Protein AF-A0A3R7Z2G8-F1 (afdb_monomer_lite)

pLDDT: mean 81.0, std 23.72, range [28.97, 98.5]

Radius of gyration: 27.27 Å; chains: 1; bounding box: 78×61×66 Å

InterPro domains:
  IPR054463 RxLR effector PexRD54, WY domain [PF22748] (135-175)

Foldseek 3Di:
DVLLVVLVVVVVVDQQLVLLVVLLVLCVPVVRNVSSVSNLVVVLVVCLVVVPDLVRLVVSNVLVPDDDDSCPDSSVVSSLVSLCVNPVVDPLVSLVSVLVVQCVVDDDLSNLLSLLVLCVPPSRNVVSLVVLLVCLVVCLVVLPQLLVLCVSNVLLPDDPASLPDSSSVSSLVSL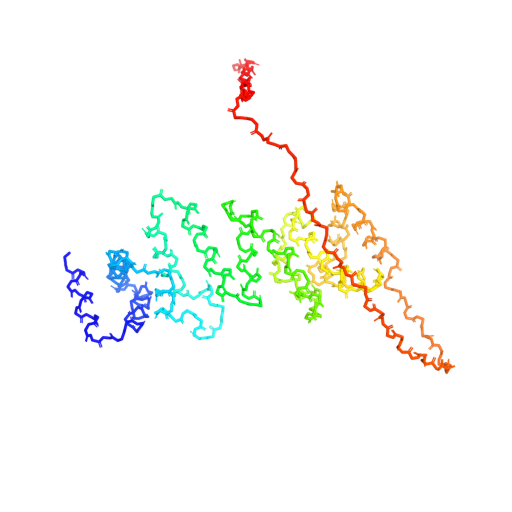VSNDPDVVNSLVSVLVNVCVSVVDPVSLLVNLVVLCVPPVRNVVSVSNNVDVVVPDPPPPVPDDDDDDDDDDDDDDDDDDDDDDDDDDDDDDPPDDDDDDDDDDDDDDDDD

Sequence (286 aa):
MYEYEMLSFLAGQYKPVDLIRALVAGTKVPKEAQLATRVLKCQVREWVRNESSEKEVFELLQIHQGEGDPFQRPLFFVWVNFVKLKYEKSLEEAEMKMFIFLEDYCKGDDLAKVLVAATKIDSTKLLAEQRLNSQIDVWVEERRDAASVFKLLELHQKSDNLFASPLFFTWVTFVRSRFSDDLEATKAMISTLRGVYEGEGDLVRVLAEGAKIERMKAVAETLQKALNEGSPKVLKRHDNDASEPPLQKRQKIDMELPTLKRQHSFDLNDPLPETESNLDLPPREN

Structure (mmCIF, N/CA/C/O backbone):
data_AF-A0A3R7Z2G8-F1
#
_entry.id   AF-A0A3R7Z2G8-F1
#
loop_
_atom_site.group_PDB
_atom_site.id
_atom_site.type_symbol
_atom_site.label_atom_id
_atom_site.label_alt_id
_atom_site.label_comp_id
_atom_site.label_asym_id
_atom_site.label_entity_id
_atom_site.label_seq_id
_atom_site.pdbx_PDB_ins_code
_atom_site.Cartn_x
_atom_site.Cartn_y
_atom_site.Cartn_z
_atom_site.occupancy
_atom_site.B_iso_or_equiv
_atom_site.auth_seq_id
_atom_site.auth_comp_id
_atom_site.auth_asym_id
_atom_site.auth_atom_id
_atom_site.pdbx_PDB_model_num
ATOM 1 N N . MET A 1 1 ? -26.984 0.059 26.095 1.00 62.28 1 MET A N 1
ATOM 2 C CA . MET A 1 1 ? -26.718 -0.350 27.497 1.00 62.28 1 MET A CA 1
ATOM 3 C C . MET A 1 1 ? -26.479 -1.854 27.524 1.00 62.28 1 MET A C 1
ATOM 5 O O . MET A 1 1 ? -25.374 -2.261 27.842 1.00 62.28 1 MET A O 1
ATOM 9 N N . TYR A 1 2 ? -27.424 -2.645 27.006 1.00 84.50 2 TYR A N 1
ATOM 10 C CA . TYR A 1 2 ? -27.308 -4.101 26.845 1.00 84.50 2 TYR A CA 1
ATOM 11 C C . TYR A 1 2 ? -26.034 -4.590 26.119 1.00 84.50 2 TYR A C 1
ATOM 13 O O . TYR A 1 2 ? -25.419 -5.570 26.524 1.00 84.50 2 TYR A O 1
ATOM 21 N N . GLU A 1 3 ? -25.578 -3.901 25.071 1.00 84.62 3 GLU A N 1
ATOM 22 C CA . GLU A 1 3 ? -24.394 -4.334 24.314 1.00 84.62 3 GLU A CA 1
ATOM 23 C C . GLU A 1 3 ? -23.076 -4.110 25.058 1.00 84.62 3 GLU A C 1
ATOM 25 O O . GLU A 1 3 ? -22.111 -4.821 24.800 1.00 84.62 3 GLU A O 1
ATOM 30 N N . TYR A 1 4 ? -23.024 -3.128 25.964 1.00 86.50 4 TYR A N 1
ATOM 31 C CA . TYR A 1 4 ? -21.848 -2.868 26.798 1.00 86.50 4 TYR A CA 1
ATOM 32 C C . TYR A 1 4 ? -21.719 -3.909 27.908 1.00 86.50 4 TYR A C 1
ATOM 34 O O . TYR A 1 4 ? -20.624 -4.398 28.165 1.00 86.50 4 TYR A O 1
ATOM 42 N N . GLU A 1 5 ? -22.838 -4.290 28.522 1.00 89.44 5 GLU A N 1
ATOM 43 C CA . GLU A 1 5 ? -22.884 -5.379 29.502 1.00 89.44 5 GLU A CA 1
ATOM 44 C C . GLU A 1 5 ? -22.514 -6.713 28.853 1.00 89.44 5 GLU A C 1
ATOM 46 O O . GLU A 1 5 ? -21.684 -7.446 29.386 1.00 89.44 5 GLU A O 1
ATOM 51 N N . MET A 1 6 ? -23.054 -6.990 27.661 1.00 90.75 6 MET A N 1
ATOM 52 C CA . MET A 1 6 ? -22.687 -8.171 26.882 1.00 90.75 6 MET A CA 1
ATOM 53 C C . MET A 1 6 ? -21.199 -8.174 26.524 1.00 90.75 6 MET A C 1
ATOM 55 O O . MET A 1 6 ? -20.539 -9.197 26.689 1.00 90.75 6 MET A O 1
ATOM 59 N N . LEU A 1 7 ? -20.660 -7.042 26.062 1.00 92.31 7 LEU A N 1
ATOM 60 C CA . LEU A 1 7 ? -19.238 -6.927 25.752 1.00 92.31 7 LEU A CA 1
ATOM 61 C C . LEU A 1 7 ? -18.375 -7.190 26.991 1.00 92.31 7 LEU A C 1
ATOM 63 O O . LEU A 1 7 ? -17.440 -7.976 26.913 1.00 92.31 7 LEU A O 1
ATOM 67 N N . SER A 1 8 ? -18.715 -6.570 28.123 1.00 91.19 8 SER A N 1
ATOM 68 C CA . SER A 1 8 ? -18.011 -6.746 29.398 1.00 91.19 8 SER A CA 1
ATOM 69 C C . SER A 1 8 ? -18.042 -8.203 29.867 1.00 91.19 8 SER A C 1
ATOM 71 O O . SER A 1 8 ? -17.003 -8.775 30.199 1.00 91.19 8 SER A O 1
ATOM 73 N N . PHE A 1 9 ? -19.215 -8.844 29.806 1.00 92.56 9 PHE A N 1
ATOM 74 C CA . PHE A 1 9 ? -19.367 -10.257 30.142 1.00 92.56 9 PHE A CA 1
ATOM 75 C C . PHE A 1 9 ? -18.485 -11.144 29.256 1.00 92.56 9 PHE A C 1
ATOM 77 O O . PHE A 1 9 ? -17.721 -11.956 29.772 1.00 92.56 9 PHE A O 1
ATOM 84 N N . LEU A 1 10 ? -18.545 -10.964 27.931 1.00 91.81 10 LEU A N 1
ATOM 85 C CA . LEU A 1 10 ? -17.748 -11.747 26.985 1.00 91.81 10 LEU A CA 1
ATOM 86 C C . LEU A 1 10 ? -16.242 -11.483 27.140 1.00 91.81 10 LEU A C 1
ATOM 88 O O . LEU A 1 10 ? -15.452 -12.423 27.090 1.00 91.81 10 LEU A O 1
ATOM 92 N N . ALA A 1 11 ? -15.830 -10.240 27.389 1.00 90.50 11 ALA A N 1
ATOM 93 C CA . ALA A 1 11 ? -14.431 -9.889 27.633 1.00 90.50 11 ALA A CA 1
ATOM 94 C C . ALA A 1 11 ? -13.855 -10.582 28.882 1.00 90.50 11 ALA A C 1
ATOM 96 O O . ALA A 1 11 ? -12.655 -10.833 28.937 1.00 90.50 11 ALA A O 1
ATOM 97 N N . GLY A 1 12 ? -14.699 -10.949 29.854 1.00 92.31 12 GLY A N 1
ATOM 98 C CA . GLY A 1 12 ? -14.301 -11.766 31.004 1.00 92.31 12 GLY A CA 1
ATOM 99 C C . GLY A 1 12 ? -14.131 -13.263 30.704 1.00 92.31 12 GLY A C 1
ATOM 100 O O . GLY A 1 12 ? -13.535 -13.971 31.511 1.00 92.31 12 GLY A O 1
ATOM 101 N N . GLN A 1 13 ? -14.647 -13.757 29.573 1.00 92.69 13 GLN A N 1
ATOM 102 C CA . GLN A 1 13 ? -14.634 -15.186 29.212 1.00 92.69 13 GLN A CA 1
ATOM 103 C C . GLN A 1 13 ? -13.609 -15.532 28.126 1.00 92.69 13 GLN A C 1
ATOM 105 O O . GLN A 1 13 ? -13.160 -16.673 28.032 1.00 92.69 13 GLN A O 1
ATOM 110 N N . TYR A 1 14 ? -13.250 -14.562 27.288 1.00 91.38 14 TYR A N 1
ATOM 111 C CA . TYR A 1 14 ? -12.402 -14.771 26.120 1.00 91.38 14 TYR A CA 1
ATOM 112 C C . TYR A 1 14 ? -11.131 -13.933 26.212 1.00 91.38 14 TYR A C 1
ATOM 114 O O . TYR A 1 14 ? -11.142 -12.804 26.699 1.00 91.38 14 TYR A O 1
ATOM 122 N N . LYS A 1 15 ? -10.028 -14.448 25.657 1.00 92.69 15 LYS A N 1
ATOM 123 C CA . LYS A 1 15 ? -8.870 -13.592 25.372 1.00 92.69 15 LYS A CA 1
ATOM 124 C C . LYS A 1 15 ? -9.303 -12.477 24.407 1.00 92.69 15 LYS A C 1
ATOM 126 O O . LYS A 1 15 ? -10.113 -12.756 23.517 1.00 92.69 15 LYS A O 1
ATOM 131 N N . PRO A 1 16 ? -8.732 -11.260 24.501 1.00 91.38 16 PRO A N 1
ATOM 132 C CA . PRO A 1 16 ? -9.188 -10.119 23.708 1.00 91.38 16 PRO A CA 1
ATOM 133 C C . PRO A 1 16 ? -9.276 -10.412 22.207 1.00 91.38 16 PRO A C 1
ATOM 135 O O . PRO A 1 16 ? -10.326 -10.222 21.605 1.00 91.38 16 PRO A O 1
ATOM 138 N N . VAL A 1 17 ? -8.213 -10.961 21.611 1.00 93.38 17 VAL A N 1
ATOM 139 C CA . VAL A 1 17 ? -8.184 -11.268 20.172 1.00 93.38 17 VAL A CA 1
ATOM 140 C C . VAL A 1 17 ? -9.196 -12.350 19.767 1.00 93.38 17 VAL A C 1
ATOM 142 O O . VAL A 1 17 ? -9.798 -12.265 18.697 1.00 93.38 17 VAL A O 1
ATOM 145 N N . ASP A 1 18 ? -9.438 -13.341 20.629 1.00 94.56 18 ASP A N 1
ATOM 146 C CA . ASP A 1 18 ? -10.359 -14.446 20.347 1.00 94.56 18 ASP A CA 1
ATOM 147 C C . ASP A 1 18 ? -11.816 -13.976 20.389 1.00 94.56 18 ASP A C 1
ATOM 149 O O . ASP A 1 18 ? -12.618 -14.390 19.549 1.00 94.56 18 ASP A O 1
ATOM 153 N N . LEU A 1 19 ? -12.136 -13.032 21.283 1.00 95.31 19 LEU A N 1
ATOM 154 C CA . LEU A 1 19 ? -13.425 -12.344 21.276 1.00 95.31 19 LEU A CA 1
ATOM 155 C C . LEU A 1 19 ? -13.655 -11.616 19.948 1.00 95.31 19 LEU A C 1
ATOM 157 O O . LEU A 1 19 ? -14.708 -11.782 19.334 1.00 95.31 19 LEU A O 1
ATOM 161 N N . ILE A 1 20 ? -12.671 -10.847 19.462 1.00 96.38 20 ILE A N 1
ATOM 162 C CA . ILE A 1 20 ? -12.830 -10.117 18.194 1.00 96.38 20 ILE A CA 1
ATOM 163 C C . ILE A 1 20 ? -13.021 -11.087 17.030 1.00 96.38 20 ILE A C 1
ATOM 165 O O . ILE A 1 20 ? -13.907 -10.879 16.202 1.00 96.38 20 ILE A O 1
ATOM 169 N N . ARG A 1 21 ? -12.239 -12.171 16.977 1.00 95.25 21 ARG A N 1
ATOM 170 C CA . ARG A 1 21 ? -12.389 -13.215 15.952 1.00 95.25 21 ARG A CA 1
ATOM 171 C C . ARG A 1 21 ? -13.788 -13.827 15.974 1.00 95.25 21 ARG A C 1
ATOM 173 O O . ARG A 1 21 ? -14.396 -13.956 14.913 1.00 95.25 21 ARG A O 1
ATOM 180 N N . ALA A 1 22 ? -14.311 -14.149 17.157 1.00 95.38 22 ALA A N 1
ATOM 181 C CA . ALA A 1 22 ? -15.657 -14.692 17.313 1.00 95.38 22 ALA A CA 1
ATOM 182 C C . ALA A 1 22 ? -16.733 -13.699 16.845 1.00 95.38 22 ALA A C 1
ATOM 184 O O . ALA A 1 22 ? -17.630 -14.078 16.094 1.00 95.38 22 ALA A O 1
ATOM 185 N N . LEU A 1 23 ? -16.613 -12.418 17.210 1.00 96.19 23 LEU A N 1
ATOM 186 C CA . LEU A 1 23 ? -17.538 -11.372 16.763 1.00 96.19 23 LEU A CA 1
ATOM 187 C C . LEU A 1 23 ? -17.490 -11.191 15.244 1.00 96.19 23 LEU A C 1
ATOM 189 O O . LEU A 1 23 ? -18.529 -11.162 14.590 1.00 96.19 23 LEU A O 1
ATOM 193 N N . VAL A 1 24 ? -16.295 -11.133 14.660 1.00 95.75 24 VAL A N 1
ATOM 194 C CA . VAL A 1 24 ? -16.109 -11.029 13.210 1.00 95.75 24 VAL A CA 1
ATOM 195 C C . VAL A 1 24 ? -16.687 -12.244 12.484 1.00 95.75 24 VAL A C 1
ATOM 197 O O . VAL A 1 24 ? -17.376 -12.073 11.479 1.00 95.75 24 VAL A O 1
ATOM 200 N N . ALA A 1 25 ? -16.479 -13.460 12.991 1.00 95.38 25 ALA A N 1
ATOM 201 C CA . ALA A 1 25 ? 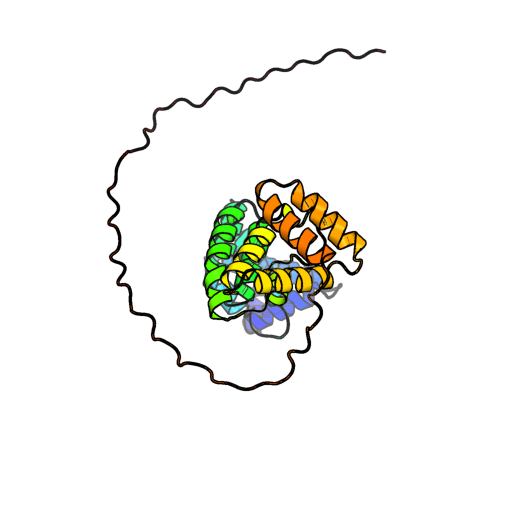-17.117 -14.655 12.443 1.00 95.38 25 ALA A CA 1
ATOM 202 C C . ALA A 1 25 ? -18.649 -14.574 12.555 1.00 95.38 25 ALA A C 1
ATOM 204 O O . ALA A 1 25 ? -19.345 -14.827 11.574 1.00 95.38 25 ALA A O 1
ATOM 205 N N . GLY A 1 26 ? -19.165 -14.123 13.702 1.00 95.69 26 GLY A N 1
ATOM 206 C CA . GLY A 1 26 ? -20.591 -13.905 13.942 1.00 95.69 26 GLY A CA 1
ATOM 207 C C . GLY A 1 26 ? -21.231 -12.921 12.962 1.00 95.69 26 GLY A C 1
ATOM 208 O O . GLY A 1 26 ? -22.373 -13.127 12.566 1.00 95.69 26 GLY A O 1
ATOM 209 N N . THR A 1 27 ? -20.493 -11.911 12.474 1.00 95.38 27 THR A N 1
ATOM 210 C CA . THR A 1 27 ? -21.008 -10.991 11.436 1.00 95.38 27 THR A CA 1
ATOM 211 C C . THR A 1 27 ? -21.354 -11.682 10.114 1.00 95.38 27 THR A C 1
ATOM 213 O O . THR A 1 27 ? -22.143 -11.150 9.337 1.00 95.38 27 THR A O 1
ATOM 216 N N . LYS A 1 28 ? -20.792 -12.870 9.861 1.00 94.88 28 LYS A N 1
ATOM 217 C CA . LYS A 1 28 ? -21.049 -13.668 8.655 1.00 94.88 28 LYS A CA 1
ATOM 218 C C . LYS A 1 28 ? -22.196 -14.661 8.830 1.00 94.88 28 LYS A C 1
ATOM 220 O O . LYS A 1 28 ? -22.623 -15.255 7.842 1.00 94.88 28 LYS A O 1
ATOM 225 N N . VAL A 1 29 ? -22.687 -14.866 10.053 1.00 96.56 29 VAL A N 1
ATOM 226 C CA . VAL A 1 29 ? -23.781 -15.801 10.319 1.00 96.56 29 VAL A CA 1
ATOM 227 C C . VAL A 1 29 ? -25.099 -15.020 10.335 1.00 96.56 29 VAL A C 1
ATOM 229 O O . VAL A 1 29 ? -25.255 -14.129 11.167 1.00 96.56 29 VAL A O 1
ATOM 232 N N . PRO A 1 30 ? -26.060 -15.296 9.429 1.00 95.75 30 PRO A N 1
ATOM 233 C CA . PRO A 1 30 ? -27.217 -14.418 9.230 1.00 95.75 30 PRO A CA 1
ATOM 234 C C . PRO A 1 30 ? -28.049 -14.123 10.485 1.00 95.75 30 PRO A C 1
ATOM 236 O O . PRO A 1 30 ? -28.574 -13.019 10.617 1.00 95.75 30 PRO A O 1
ATOM 239 N N . LYS A 1 31 ? -28.175 -15.087 11.407 1.00 95.56 31 LYS A N 1
ATOM 240 C CA . LYS A 1 31 ? -28.983 -14.933 12.628 1.00 95.56 31 LYS A CA 1
ATOM 241 C C . LYS A 1 31 ? -28.276 -14.091 13.697 1.00 95.56 31 LYS A C 1
ATOM 243 O O . LYS A 1 31 ? -28.936 -13.388 14.455 1.00 95.56 31 LYS A O 1
ATOM 248 N N . GLU A 1 32 ? -26.950 -14.127 13.734 1.00 93.38 32 GLU A N 1
ATOM 249 C CA . GLU A 1 32 ? -26.107 -13.469 14.733 1.00 93.38 32 GLU A CA 1
ATOM 250 C C . GLU A 1 32 ? -25.521 -12.147 14.219 1.00 93.38 32 GLU A C 1
ATOM 252 O O . GLU A 1 32 ? -25.064 -11.330 15.021 1.00 93.38 32 GLU A O 1
ATOM 257 N N . ALA A 1 33 ? -25.567 -11.907 12.904 1.00 94.62 33 ALA A N 1
ATOM 258 C CA . ALA A 1 33 ? -24.852 -10.824 12.242 1.00 94.62 33 ALA A CA 1
ATOM 259 C C . ALA A 1 33 ? -25.122 -9.454 12.868 1.00 94.62 33 ALA A C 1
ATOM 261 O O . ALA A 1 33 ? -24.188 -8.732 13.212 1.00 94.62 33 ALA A O 1
ATOM 262 N N . GLN A 1 34 ? -26.396 -9.113 13.088 1.00 94.69 34 GLN A N 1
ATOM 263 C CA . GLN A 1 34 ? -26.767 -7.820 13.665 1.00 94.69 34 GLN A CA 1
ATOM 264 C C . GLN A 1 34 ? -26.211 -7.631 15.081 1.00 94.69 34 GLN A C 1
ATOM 266 O O . GLN A 1 34 ? -25.684 -6.562 15.401 1.00 94.69 34 GLN A O 1
ATOM 271 N N . LEU A 1 35 ? -26.320 -8.655 15.931 1.00 94.31 35 LEU A N 1
ATOM 272 C CA . LEU A 1 35 ? -25.834 -8.591 17.306 1.00 94.31 35 LEU A CA 1
ATOM 273 C C . LEU A 1 35 ? -24.305 -8.521 17.332 1.00 94.31 35 LEU A C 1
ATOM 275 O O . LEU A 1 35 ? -23.746 -7.629 17.969 1.00 94.31 35 LEU A O 1
ATOM 279 N N . ALA A 1 36 ? -23.638 -9.393 16.577 1.00 95.06 36 ALA A N 1
ATOM 280 C CA . ALA A 1 36 ? -22.186 -9.427 16.468 1.00 95.06 36 ALA A CA 1
ATOM 281 C C . ALA A 1 36 ? -21.622 -8.088 15.966 1.00 95.06 36 ALA A C 1
ATOM 283 O O . ALA A 1 36 ? -20.681 -7.554 16.553 1.00 95.06 36 ALA A O 1
ATOM 284 N N . THR A 1 37 ? -22.246 -7.479 14.950 1.00 95.25 37 THR A N 1
ATOM 285 C CA . THR A 1 37 ? -21.874 -6.142 14.467 1.00 95.25 37 THR A CA 1
ATOM 286 C C . THR A 1 37 ? -22.065 -5.068 15.539 1.00 95.25 37 THR A C 1
ATOM 288 O O . THR A 1 37 ? -21.200 -4.204 15.686 1.00 95.25 37 THR A O 1
ATOM 291 N N . ARG A 1 38 ? -23.167 -5.092 16.302 1.00 94.81 38 ARG A N 1
ATOM 292 C CA . ARG A 1 38 ? -23.404 -4.112 17.381 1.00 94.81 38 ARG A CA 1
ATOM 293 C C . ARG A 1 38 ? -22.360 -4.226 18.488 1.00 94.81 38 ARG A C 1
ATOM 295 O O . ARG A 1 38 ? -21.812 -3.203 18.893 1.00 94.81 38 ARG A O 1
ATOM 302 N N . VAL A 1 39 ? -22.051 -5.443 18.932 1.00 95.56 39 VAL A N 1
ATOM 303 C CA . VAL A 1 39 ? -21.042 -5.684 19.975 1.00 95.56 39 VAL A CA 1
ATOM 304 C C . VAL A 1 39 ? -19.644 -5.304 19.478 1.00 95.56 39 VAL A C 1
ATOM 306 O O . VAL A 1 39 ? -18.916 -4.614 20.187 1.00 95.56 39 VAL A O 1
ATOM 309 N N . LEU A 1 40 ? -19.296 -5.632 18.229 1.00 95.88 40 LEU A N 1
ATOM 310 C CA . LEU A 1 40 ? -18.027 -5.216 17.622 1.00 95.88 40 LEU A CA 1
ATOM 311 C C . LEU A 1 40 ? -17.903 -3.683 17.542 1.00 95.88 40 LEU A C 1
ATOM 313 O O . LEU A 1 40 ? -16.858 -3.129 17.873 1.00 95.88 40 LEU A O 1
ATOM 317 N N . LYS A 1 41 ? -18.986 -2.971 17.198 1.00 95.69 41 LYS A N 1
ATOM 318 C CA . LYS A 1 41 ? -19.027 -1.497 17.248 1.00 95.69 41 LYS A CA 1
ATOM 319 C C . LYS A 1 41 ? -18.887 -0.940 18.668 1.00 95.69 41 LYS A C 1
ATOM 321 O O . LYS A 1 41 ? -18.342 0.148 18.836 1.00 95.69 41 LYS A O 1
ATOM 326 N N . CYS A 1 42 ? -19.399 -1.623 19.694 1.00 95.38 42 CYS A N 1
ATOM 327 C CA . CYS A 1 42 ? -19.151 -1.239 21.090 1.00 95.38 42 CYS A CA 1
ATOM 328 C C . CYS A 1 42 ? -17.673 -1.384 21.447 1.00 95.38 42 CYS A C 1
ATOM 330 O O . CYS A 1 42 ? -17.105 -0.465 22.024 1.00 95.38 42 CYS A O 1
ATOM 332 N N . GLN A 1 43 ? -17.044 -2.487 21.044 1.00 96.69 43 GLN A N 1
ATOM 333 C CA . GLN A 1 43 ? -15.628 -2.719 21.305 1.00 96.69 43 GLN A CA 1
ATOM 334 C C . GLN A 1 43 ? -14.733 -1.650 20.670 1.00 96.69 43 GLN A C 1
ATOM 336 O O . GLN A 1 43 ? -13.840 -1.132 21.335 1.00 96.69 43 GLN A O 1
ATOM 341 N N . VAL A 1 44 ? -15.003 -1.277 19.415 1.00 97.75 44 VAL A N 1
ATOM 342 C CA . VAL A 1 44 ? -14.262 -0.204 18.734 1.00 97.75 44 VAL A CA 1
ATOM 343 C C . VAL A 1 44 ? -14.431 1.135 19.461 1.00 97.75 44 VAL A C 1
ATOM 345 O O . VAL A 1 44 ? -13.454 1.853 19.656 1.00 97.75 44 VAL A O 1
ATOM 348 N N . ARG A 1 45 ? -15.648 1.451 19.926 1.00 97.06 45 ARG A N 1
ATOM 349 C CA . ARG A 1 45 ? -15.904 2.658 20.730 1.00 97.06 45 ARG A CA 1
ATOM 350 C C . ARG A 1 45 ? -15.157 2.655 22.059 1.00 97.06 45 ARG A C 1
ATOM 352 O O . ARG A 1 45 ? -14.683 3.708 22.462 1.00 97.06 45 ARG A O 1
ATOM 359 N N . GLU A 1 46 ? -15.028 1.508 22.722 1.00 95.88 46 GLU A N 1
ATOM 360 C CA . GLU A 1 46 ? -14.249 1.419 23.964 1.00 95.88 46 GLU A CA 1
ATOM 361 C C . GLU A 1 46 ? -12.759 1.659 23.731 1.00 95.88 46 GLU A C 1
ATOM 363 O O . GLU A 1 46 ? -12.143 2.360 24.526 1.00 95.88 46 GLU A O 1
ATOM 368 N N . TRP A 1 47 ? -12.178 1.163 22.633 1.00 98.06 47 TRP A N 1
ATOM 369 C CA . TRP A 1 47 ? -10.785 1.487 22.300 1.00 98.06 47 TRP A CA 1
ATOM 370 C C . TRP A 1 47 ? -10.579 2.989 22.092 1.00 98.06 47 TRP A C 1
ATOM 372 O O . TRP A 1 47 ? -9.606 3.544 22.590 1.00 98.06 47 TRP A O 1
ATOM 382 N N . VAL A 1 48 ? -11.512 3.666 21.412 1.00 98.06 48 VAL A N 1
ATOM 383 C CA . VAL A 1 48 ? -11.450 5.128 21.240 1.00 98.06 48 VAL A CA 1
ATOM 384 C C . VAL A 1 48 ? -11.623 5.849 22.580 1.00 98.06 48 VAL A C 1
ATOM 386 O O . VAL A 1 48 ? -10.845 6.745 22.891 1.00 98.06 48 VAL A O 1
ATOM 389 N N . ARG A 1 49 ? -12.598 5.438 23.403 1.00 96.81 49 ARG A N 1
ATOM 390 C CA . ARG A 1 49 ? -12.872 6.042 24.719 1.00 96.81 49 ARG A CA 1
ATOM 391 C C . ARG A 1 49 ? -11.698 5.906 25.687 1.00 96.81 49 ARG A C 1
ATOM 393 O O . ARG A 1 49 ? -11.481 6.791 26.503 1.00 96.81 49 ARG A O 1
ATOM 400 N N . ASN A 1 50 ? -10.971 4.797 25.596 1.00 96.38 50 ASN A N 1
ATOM 401 C CA . ASN A 1 50 ? -9.801 4.516 26.421 1.00 96.38 50 ASN A CA 1
ATOM 402 C C . ASN A 1 50 ? -8.502 5.055 25.801 1.00 96.38 50 ASN A C 1
ATOM 404 O O . ASN A 1 50 ? -7.426 4.676 26.251 1.00 96.38 50 ASN A O 1
ATOM 408 N N . GLU A 1 51 ? -8.600 5.888 24.758 1.00 96.69 51 GLU A N 1
ATOM 409 C CA . GLU A 1 51 ? -7.466 6.524 24.078 1.00 96.69 51 GLU A CA 1
ATOM 410 C C . GLU A 1 51 ? -6.401 5.531 23.584 1.00 96.69 51 GLU A C 1
ATOM 412 O O . GLU A 1 51 ? -5.223 5.871 23.472 1.00 96.69 51 GLU A O 1
ATOM 417 N N . SER A 1 52 ? -6.808 4.301 23.241 1.00 97.62 52 SER A N 1
ATOM 418 C CA . SER A 1 52 ? -5.887 3.289 22.721 1.00 97.62 52 SER A CA 1
ATOM 419 C C . SER A 1 52 ? -5.154 3.811 21.482 1.00 97.62 52 SER A C 1
ATOM 421 O O . SER A 1 52 ? -5.713 4.529 20.642 1.00 97.62 52 SER A O 1
ATOM 423 N N . SER A 1 53 ? -3.882 3.458 21.344 1.00 96.56 53 SER A N 1
ATOM 424 C CA . SER A 1 53 ? -3.084 3.799 20.167 1.00 96.56 53 SER A CA 1
ATOM 425 C C . SER A 1 53 ? -3.403 2.887 18.977 1.00 96.56 53 SER A C 1
ATOM 427 O O . SER A 1 53 ? -3.871 1.756 19.122 1.00 96.56 53 SER A O 1
ATOM 429 N N . GLU A 1 54 ? -3.113 3.376 17.771 1.00 95.38 54 GLU A N 1
ATOM 430 C CA . GLU A 1 54 ? -3.214 2.625 16.514 1.00 95.38 54 GLU A CA 1
ATOM 431 C C . GLU A 1 54 ? -2.380 1.350 16.587 1.00 95.38 54 GLU A C 1
ATOM 433 O O . GLU A 1 54 ? -2.847 0.289 16.171 1.00 95.38 54 GLU A O 1
ATOM 438 N N . LYS A 1 55 ? -1.186 1.457 17.182 1.00 95.50 55 LYS A N 1
ATOM 439 C CA . LYS A 1 55 ? -0.260 0.348 17.386 1.00 95.50 55 LYS A CA 1
ATOM 440 C C . LYS A 1 55 ? -0.821 -0.710 18.329 1.00 95.50 55 LYS A C 1
ATOM 442 O O . LYS A 1 55 ? -0.844 -1.879 17.958 1.00 95.50 55 LYS A O 1
ATOM 447 N N . GLU A 1 56 ? -1.307 -0.316 19.506 1.00 96.44 56 GLU A N 1
ATOM 448 C CA . GLU A 1 56 ? -1.862 -1.257 20.491 1.00 96.44 56 GLU A CA 1
ATOM 449 C C . GLU A 1 56 ? -3.025 -2.062 19.908 1.00 96.44 56 GLU A C 1
ATOM 451 O O . GLU A 1 56 ? -3.066 -3.285 20.051 1.00 96.44 56 GLU A O 1
ATOM 456 N N . VAL A 1 57 ? -3.952 -1.401 19.205 1.00 97.62 57 VAL A N 1
ATOM 457 C CA . VAL A 1 57 ? -5.088 -2.094 18.583 1.00 97.62 57 VAL A CA 1
ATOM 458 C C . VAL A 1 57 ? -4.618 -2.985 17.430 1.00 97.62 57 VAL A C 1
ATOM 460 O O . VAL A 1 57 ? -5.100 -4.111 17.300 1.00 97.62 57 VAL A O 1
ATOM 463 N N . PHE A 1 58 ? -3.660 -2.537 16.612 1.00 95.56 58 PHE A N 1
ATOM 464 C CA . PHE A 1 58 ? -3.118 -3.350 15.518 1.00 95.56 58 PHE A CA 1
ATOM 465 C C . PHE A 1 58 ? -2.446 -4.634 16.029 1.00 95.56 58 PHE A C 1
ATOM 467 O O . PHE A 1 58 ? -2.701 -5.725 15.511 1.00 95.56 58 PHE A O 1
ATOM 474 N N . GLU A 1 59 ? -1.618 -4.516 17.071 1.00 94.25 59 GLU A N 1
ATOM 475 C CA . GLU A 1 59 ? -0.918 -5.640 17.699 1.00 94.25 59 GLU A CA 1
ATOM 476 C C . GLU A 1 59 ? -1.893 -6.590 18.405 1.00 94.25 59 GLU A C 1
ATOM 478 O O . GLU A 1 59 ? -1.783 -7.809 18.243 1.00 94.25 59 GLU A O 1
ATOM 483 N N . LEU A 1 60 ? -2.900 -6.052 19.106 1.00 95.88 60 LEU A N 1
ATOM 484 C CA . LEU A 1 60 ? -3.965 -6.839 19.735 1.00 95.88 60 LEU A CA 1
ATOM 485 C C . LEU A 1 60 ? -4.700 -7.709 18.716 1.00 95.88 60 LEU A C 1
ATOM 487 O O . LEU A 1 60 ? -5.012 -8.865 19.001 1.00 95.88 60 LEU A O 1
ATOM 491 N N . LEU A 1 61 ? -4.974 -7.168 17.528 1.00 95.50 61 LEU A N 1
ATOM 492 C CA . LEU A 1 61 ? -5.698 -7.872 16.473 1.00 95.50 61 LEU A CA 1
ATOM 493 C C . LEU A 1 61 ? -4.855 -8.944 15.771 1.00 95.50 61 LEU A C 1
ATOM 495 O O . LEU A 1 61 ? -5.419 -9.762 15.045 1.00 95.50 61 LEU A O 1
ATOM 499 N N . GLN A 1 62 ? -3.535 -8.976 15.994 1.00 92.81 62 GLN A N 1
ATOM 500 C CA . GLN A 1 62 ? -2.623 -9.979 15.430 1.00 92.81 62 GLN A CA 1
ATOM 501 C C . GLN A 1 62 ? -2.788 -10.135 13.906 1.00 92.81 62 GLN A C 1
ATOM 503 O O . GLN A 1 62 ? -2.778 -11.247 13.380 1.00 92.81 62 GLN A O 1
ATOM 508 N N . ILE A 1 63 ? -2.962 -9.020 13.186 1.00 90.44 63 ILE A N 1
ATOM 509 C CA . ILE A 1 63 ? -3.351 -9.007 11.762 1.00 90.44 63 ILE A CA 1
ATOM 510 C C . ILE A 1 63 ? -2.344 -9.757 10.876 1.00 90.44 63 ILE A C 1
ATOM 512 O O . ILE A 1 63 ? -2.746 -10.410 9.914 1.00 90.44 63 ILE A O 1
ATOM 516 N N . HIS A 1 64 ? -1.057 -9.734 11.234 1.00 83.06 64 HIS A N 1
ATOM 517 C CA . HIS A 1 64 ? 0.008 -10.439 10.517 1.00 83.06 64 HIS A CA 1
ATOM 518 C C . HIS A 1 64 ? -0.036 -11.969 10.699 1.00 83.06 64 HIS A C 1
ATOM 520 O O . HIS A 1 64 ? 0.474 -12.698 9.851 1.00 83.06 64 HIS A O 1
ATOM 526 N N . GLN A 1 65 ? -0.687 -12.496 11.742 1.00 83.88 65 GLN A N 1
ATOM 527 C CA . GLN A 1 65 ? -0.720 -13.938 12.013 1.00 83.88 65 GLN A CA 1
ATOM 528 C C . GLN A 1 65 ? -1.771 -14.660 11.159 1.00 83.88 65 GLN A C 1
ATOM 530 O O . GLN A 1 65 ? -2.960 -14.349 11.231 1.00 83.88 65 GLN A O 1
ATOM 535 N N . GLY A 1 66 ? -1.329 -15.633 10.358 1.00 79.00 66 GLY A N 1
ATOM 536 C CA . GLY A 1 66 ? -2.181 -16.458 9.494 1.00 79.00 66 GLY A CA 1
ATOM 537 C C . GLY A 1 66 ? -1.659 -16.562 8.062 1.00 79.00 66 GLY A C 1
ATOM 538 O O . GLY A 1 66 ? -0.616 -15.996 7.731 1.00 79.00 66 GLY A O 1
ATOM 539 N N . GLU A 1 67 ? -2.412 -17.249 7.205 1.00 79.75 67 GLU A N 1
ATOM 540 C CA . GLU A 1 67 ? -2.119 -17.394 5.773 1.00 79.75 67 GLU A CA 1
ATOM 541 C C . GLU A 1 67 ? -2.821 -16.321 4.921 1.00 79.75 67 GLU A C 1
ATOM 543 O O . GLU A 1 67 ? -3.836 -15.738 5.315 1.00 79.75 67 GLU A O 1
ATOM 548 N N . GLY A 1 68 ? -2.277 -16.049 3.733 1.00 85.94 68 GLY A N 1
ATOM 549 C CA . GLY A 1 68 ? 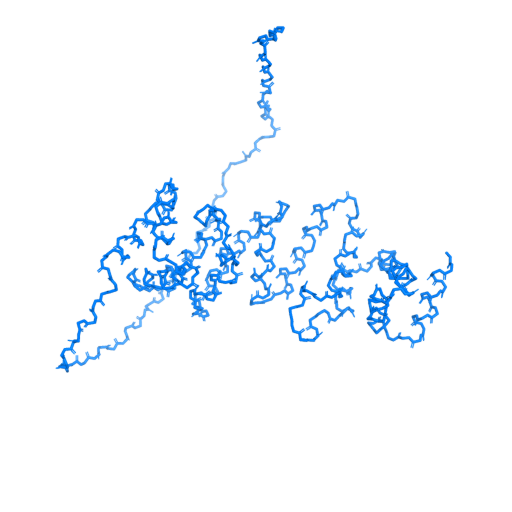-2.823 -15.072 2.785 1.00 85.94 68 GLY A CA 1
ATOM 550 C C . GLY A 1 68 ? -2.480 -13.616 3.111 1.00 85.94 68 GLY A C 1
ATOM 551 O O . GLY A 1 68 ? -1.742 -13.334 4.052 1.00 85.94 68 GLY A O 1
ATOM 552 N N . ASP A 1 69 ? -3.018 -12.687 2.321 1.00 87.00 69 ASP A N 1
ATOM 553 C CA . ASP A 1 69 ? -2.706 -11.258 2.422 1.00 87.00 69 ASP A CA 1
ATOM 554 C C . ASP A 1 69 ? -3.273 -10.636 3.719 1.00 87.00 69 ASP A C 1
ATOM 556 O O . ASP A 1 69 ? -4.492 -10.695 3.922 1.00 87.00 69 ASP A O 1
ATOM 560 N N . PRO A 1 70 ? -2.440 -10.034 4.595 1.00 89.19 70 PRO A N 1
ATOM 561 C CA . PRO A 1 70 ? -2.899 -9.436 5.849 1.00 89.19 70 PRO A CA 1
ATOM 562 C C . PRO A 1 70 ? -3.912 -8.298 5.649 1.00 89.19 70 PRO A C 1
ATOM 564 O O . PRO A 1 70 ? -4.818 -8.149 6.472 1.00 89.19 70 PRO A O 1
ATOM 567 N N . PHE A 1 71 ? -3.833 -7.548 4.547 1.00 91.06 71 PHE A N 1
ATOM 568 C CA . PHE A 1 71 ? -4.727 -6.423 4.246 1.00 91.06 71 PHE A CA 1
ATOM 569 C C . PHE A 1 71 ? -6.098 -6.860 3.721 1.00 91.06 71 PHE A C 1
ATOM 571 O O . PHE A 1 71 ? -7.035 -6.066 3.686 1.00 91.06 71 PHE A O 1
ATOM 578 N N . GLN A 1 72 ? -6.247 -8.133 3.348 1.00 90.25 72 GLN A N 1
ATOM 579 C CA . GLN A 1 72 ? -7.534 -8.721 2.959 1.00 90.25 72 GLN A CA 1
ATOM 580 C C . GLN A 1 72 ? -8.226 -9.435 4.129 1.00 90.25 72 GLN A C 1
ATOM 582 O O . GLN A 1 72 ? -9.336 -9.958 3.989 1.00 90.25 72 GLN A O 1
ATOM 587 N N . ARG A 1 73 ? -7.598 -9.473 5.313 1.00 90.38 73 ARG A N 1
ATOM 588 C CA . ARG A 1 73 ? -8.155 -10.169 6.475 1.00 90.38 73 ARG A CA 1
ATOM 589 C C . ARG A 1 73 ? -9.244 -9.333 7.145 1.00 90.38 73 ARG A C 1
ATOM 591 O O . ARG A 1 73 ? -9.063 -8.136 7.356 1.00 90.38 73 ARG A O 1
ATOM 598 N N . PRO A 1 74 ? -10.336 -9.960 7.615 1.00 92.69 74 PRO A N 1
ATOM 599 C CA . PRO A 1 74 ? -11.406 -9.255 8.319 1.00 92.69 74 PRO A CA 1
ATOM 600 C C . PRO A 1 74 ? -10.948 -8.386 9.503 1.00 92.69 74 PRO A C 1
ATOM 602 O O . PRO A 1 74 ? -11.514 -7.321 9.731 1.00 92.69 74 PRO A O 1
ATOM 605 N N . LEU A 1 75 ? -9.915 -8.811 10.243 1.00 95.38 75 LEU A N 1
ATOM 606 C CA . LEU A 1 75 ? -9.388 -8.062 11.390 1.00 95.38 75 LEU A CA 1
ATOM 607 C C . LEU A 1 75 ? -8.687 -6.758 10.979 1.00 95.38 75 LEU A C 1
ATOM 609 O O . LEU A 1 75 ? -8.744 -5.790 11.732 1.00 95.38 75 LEU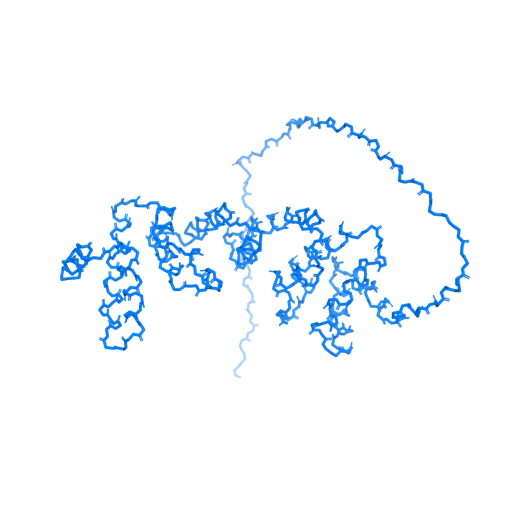 A O 1
ATOM 613 N N . PHE A 1 76 ? -8.109 -6.685 9.775 1.00 95.81 76 PHE A N 1
ATOM 614 C CA . PHE A 1 76 ? -7.554 -5.435 9.254 1.00 95.81 76 PHE A CA 1
ATOM 615 C C . PHE A 1 76 ? -8.645 -4.368 9.101 1.00 95.81 76 PHE A C 1
ATOM 617 O O . PHE A 1 76 ? -8.472 -3.233 9.531 1.00 95.81 76 PHE A O 1
ATOM 624 N N . PHE A 1 77 ? -9.827 -4.746 8.608 1.00 95.44 77 PHE A N 1
ATOM 625 C CA . PHE A 1 77 ? -10.957 -3.818 8.493 1.00 95.44 77 PHE A CA 1
ATOM 626 C C . PHE A 1 77 ? -11.527 -3.388 9.852 1.00 95.44 77 PHE A C 1
ATOM 628 O O . PHE A 1 77 ? -12.074 -2.292 9.968 1.00 95.44 77 PHE A O 1
ATOM 635 N N . VAL A 1 78 ? -11.380 -4.206 10.901 1.00 97.62 78 VAL A N 1
ATOM 636 C CA . VAL A 1 78 ? -11.696 -3.784 12.277 1.00 97.62 78 VAL A CA 1
ATOM 637 C C . VAL A 1 78 ? -10.741 -2.678 12.726 1.00 97.62 78 VAL A C 1
ATOM 639 O O . VAL A 1 78 ? -11.203 -1.670 13.260 1.00 97.62 78 VAL A O 1
ATOM 642 N N . TRP A 1 79 ? -9.441 -2.824 12.455 1.00 98.31 79 TRP A N 1
ATOM 643 C CA . TRP A 1 79 ? -8.452 -1.784 12.738 1.00 98.31 79 TRP A CA 1
ATOM 644 C C . TRP A 1 79 ? -8.705 -0.502 11.935 1.00 98.31 79 TRP A C 1
ATOM 646 O O . TRP A 1 79 ? -8.742 0.577 12.517 1.00 98.31 79 TRP A O 1
ATOM 656 N N . VAL A 1 80 ? -8.990 -0.605 10.632 1.00 97.62 80 VAL A N 1
ATOM 657 C CA . VAL A 1 80 ? -9.348 0.554 9.790 1.00 97.62 80 VAL A CA 1
ATOM 658 C C . VAL A 1 80 ? -10.561 1.297 10.359 1.00 97.62 80 VAL A C 1
ATOM 660 O O . VAL A 1 80 ? -10.546 2.522 10.461 1.00 97.62 80 VAL A O 1
ATOM 663 N N . ASN A 1 81 ? -11.606 0.573 10.773 1.00 97.62 81 ASN A N 1
ATOM 664 C CA . ASN A 1 81 ? -12.784 1.182 11.398 1.00 97.62 81 ASN A CA 1
ATOM 665 C C . ASN A 1 81 ? -12.449 1.868 12.727 1.00 97.62 81 ASN A C 1
ATOM 667 O O . ASN A 1 81 ? -13.023 2.910 13.031 1.00 97.62 81 ASN A O 1
ATOM 671 N N . PHE A 1 82 ? -11.526 1.302 13.504 1.00 98.50 82 PHE A N 1
ATOM 672 C CA . PHE A 1 82 ? -11.029 1.929 14.721 1.00 98.50 82 PHE A CA 1
ATOM 673 C C . PHE A 1 82 ? -10.303 3.248 14.433 1.00 98.50 82 PHE A C 1
ATOM 675 O O . PHE A 1 82 ? -10.669 4.261 15.026 1.00 98.50 82 PHE A O 1
ATOM 682 N N . VAL A 1 83 ? -9.354 3.275 13.491 1.00 98.38 83 VAL A N 1
ATOM 683 C CA . VAL A 1 83 ? -8.625 4.509 13.147 1.00 98.38 83 VAL A CA 1
ATOM 684 C C . VAL A 1 83 ? -9.582 5.573 12.602 1.00 98.38 83 VAL A C 1
ATOM 686 O O . VAL A 1 83 ? -9.543 6.719 13.045 1.00 98.38 83 VAL A O 1
ATOM 689 N N . LYS A 1 84 ? -10.516 5.193 11.719 1.00 98.25 84 LYS A N 1
ATOM 690 C CA . LYS A 1 84 ? -11.543 6.111 11.199 1.00 98.25 84 LYS A CA 1
ATOM 691 C C . LYS A 1 84 ? -12.438 6.689 12.291 1.00 98.25 84 LYS A C 1
ATOM 693 O O . LYS A 1 84 ? -12.777 7.863 12.220 1.00 98.25 84 LYS A O 1
ATOM 698 N N . LEU A 1 85 ? -12.820 5.888 13.288 1.00 98.19 85 LEU A N 1
ATOM 699 C CA . LEU A 1 85 ? -13.623 6.382 14.406 1.00 98.19 85 LEU A CA 1
ATOM 700 C C . LEU A 1 85 ? -12.806 7.288 15.337 1.00 98.19 85 LEU A C 1
ATOM 702 O O . LEU A 1 85 ? -13.320 8.284 15.832 1.00 98.19 85 LEU A O 1
ATOM 706 N N . LYS A 1 86 ? -11.530 6.966 15.565 1.00 98.19 86 LYS A N 1
ATOM 707 C CA . LYS A 1 86 ? -10.638 7.777 16.400 1.00 98.19 86 LYS A CA 1
ATOM 708 C C . LYS A 1 86 ? -10.416 9.178 15.819 1.00 98.19 86 LYS A C 1
ATOM 710 O O . LYS A 1 86 ? -10.391 10.150 16.566 1.00 98.19 86 LYS A O 1
ATOM 715 N N . TYR A 1 87 ? -10.309 9.273 14.495 1.00 97.88 87 TYR A N 1
ATOM 716 C CA . TYR A 1 87 ? -10.133 10.521 13.749 1.00 97.88 87 TYR A CA 1
ATOM 717 C C . TYR A 1 87 ? -11.413 10.932 13.002 1.00 97.88 87 TYR A C 1
ATOM 719 O O . TYR A 1 87 ? -11.359 11.461 11.897 1.00 97.88 87 TYR A O 1
ATOM 727 N N . GLU A 1 88 ? -12.592 10.715 13.598 1.00 97.06 88 GLU A N 1
ATOM 728 C CA . GLU A 1 88 ? -13.888 10.893 12.914 1.00 97.06 88 GLU A CA 1
ATOM 729 C C . GLU A 1 88 ? -14.160 12.318 12.400 1.00 97.06 88 GLU A C 1
ATOM 731 O O . GLU A 1 88 ? -15.005 12.516 11.529 1.00 97.06 88 GLU A O 1
ATOM 736 N N . LYS A 1 89 ? -13.435 13.316 12.918 1.00 97.38 89 LYS A N 1
ATOM 737 C CA . LYS A 1 89 ? -13.555 14.719 12.500 1.00 97.38 89 LYS A CA 1
ATOM 738 C C . LYS A 1 89 ? -12.884 15.011 11.155 1.00 97.38 89 LYS A C 1
ATOM 740 O O . LYS A 1 89 ? -13.202 16.032 10.553 1.00 97.38 89 LYS A O 1
ATOM 745 N N . SER A 1 90 ? -11.963 14.157 10.703 1.00 97.69 90 SER A N 1
ATOM 746 C CA . SER A 1 90 ? -11.218 14.347 9.458 1.00 97.69 90 SER A CA 1
ATOM 747 C C . SER A 1 90 ? -10.849 13.005 8.825 1.00 97.69 90 SER A C 1
ATOM 749 O O . SER A 1 90 ? -10.000 12.269 9.327 1.00 97.69 90 SER A O 1
ATOM 751 N N . LEU A 1 91 ? -11.469 12.701 7.678 1.00 95.62 91 LEU A N 1
ATOM 752 C CA . LEU A 1 91 ? -11.133 11.505 6.901 1.00 95.62 91 LEU A CA 1
ATOM 753 C C . LEU A 1 91 ? -9.681 11.550 6.409 1.00 95.62 91 LEU A C 1
ATOM 755 O O . LEU A 1 91 ? -8.989 10.541 6.486 1.00 95.62 91 LEU A O 1
ATOM 759 N N . GLU A 1 92 ? -9.217 12.721 5.973 1.00 97.19 92 GLU A N 1
ATOM 760 C CA . GLU A 1 92 ? -7.836 12.946 5.539 1.00 97.19 92 GLU A CA 1
ATOM 761 C C . GLU A 1 92 ? -6.834 12.661 6.666 1.00 97.19 92 GLU A C 1
ATOM 763 O O . GLU A 1 92 ? -5.825 11.990 6.449 1.00 97.19 92 GLU A O 1
ATOM 768 N N . GLU A 1 93 ? -7.131 13.097 7.896 1.00 97.25 93 GLU A N 1
ATOM 769 C CA . GLU A 1 93 ? -6.281 12.783 9.048 1.00 97.25 93 GLU A CA 1
ATOM 770 C C . GLU A 1 93 ? -6.264 11.275 9.320 1.00 97.25 93 GLU A C 1
ATOM 772 O O . GLU A 1 93 ? -5.192 10.701 9.513 1.00 97.25 93 GLU A O 1
ATOM 777 N N . ALA A 1 94 ? -7.424 10.610 9.277 1.00 97.88 94 ALA A N 1
ATOM 778 C CA . ALA A 1 94 ? -7.508 9.163 9.453 1.00 97.88 94 ALA A CA 1
ATOM 779 C C . ALA A 1 94 ? -6.681 8.407 8.397 1.00 97.88 94 ALA A C 1
ATOM 781 O O . ALA A 1 94 ? -5.940 7.483 8.735 1.00 97.88 94 ALA A O 1
ATOM 782 N N . GLU A 1 95 ? -6.794 8.798 7.127 1.00 97.88 95 GLU A N 1
ATOM 783 C CA . GLU A 1 95 ? -6.043 8.221 6.007 1.00 97.88 95 GLU A CA 1
ATOM 784 C C . GLU A 1 95 ? -4.537 8.407 6.180 1.00 97.88 95 GLU A C 1
ATOM 786 O O . GLU A 1 95 ? -3.789 7.431 6.098 1.00 97.88 95 GLU A O 1
ATOM 791 N N . MET A 1 96 ? -4.098 9.621 6.520 1.00 97.62 96 MET A N 1
ATOM 792 C CA . MET A 1 96 ? -2.689 9.915 6.766 1.00 97.62 96 MET A CA 1
ATOM 793 C C . MET A 1 96 ? -2.136 9.118 7.956 1.00 97.62 96 MET A C 1
ATOM 795 O O . MET A 1 96 ? -1.031 8.579 7.888 1.00 97.62 96 MET A O 1
ATOM 799 N N . LYS A 1 97 ? -2.907 8.982 9.042 1.00 97.62 97 LYS A N 1
ATOM 800 C CA . LYS A 1 97 ? -2.511 8.188 10.218 1.00 97.62 97 LYS A CA 1
ATOM 801 C C . LYS A 1 97 ? -2.392 6.704 9.893 1.00 97.62 97 LYS A C 1
ATOM 803 O O . LYS A 1 97 ? -1.426 6.074 10.320 1.00 97.62 97 LYS A O 1
ATOM 808 N N . MET A 1 98 ? -3.328 6.158 9.112 1.00 97.69 98 MET A N 1
ATOM 809 C CA . MET A 1 98 ? -3.230 4.779 8.626 1.00 97.69 98 MET A CA 1
ATOM 810 C C . MET A 1 98 ? -1.995 4.592 7.744 1.00 97.69 98 MET A C 1
ATOM 812 O O . MET A 1 98 ? -1.262 3.626 7.940 1.00 97.69 98 MET A O 1
ATOM 816 N N . PHE A 1 99 ? -1.749 5.514 6.810 1.00 97.88 99 PHE A N 1
ATOM 817 C CA . PHE A 1 99 ? -0.603 5.451 5.909 1.00 97.88 99 PHE A CA 1
ATOM 818 C C . PHE A 1 99 ? 0.726 5.472 6.666 1.00 97.88 99 PHE A C 1
ATOM 820 O O . PHE A 1 99 ? 1.501 4.534 6.518 1.00 97.88 99 PHE A O 1
ATOM 827 N N . ILE A 1 100 ? 0.954 6.471 7.527 1.00 97.31 100 ILE A N 1
ATOM 828 C CA . ILE A 1 100 ? 2.202 6.603 8.298 1.00 97.31 100 ILE A CA 1
ATOM 829 C C . ILE A 1 100 ? 2.450 5.354 9.150 1.00 97.31 100 ILE A C 1
ATOM 831 O O . ILE A 1 100 ? 3.567 4.843 9.200 1.00 97.31 100 ILE A O 1
ATOM 835 N N . PHE A 1 101 ? 1.406 4.840 9.808 1.00 96.94 101 PHE A N 1
ATOM 836 C CA . PHE A 1 101 ? 1.531 3.629 10.611 1.00 96.94 101 PHE A CA 1
ATOM 837 C C . PHE A 1 101 ? 1.911 2.413 9.755 1.00 96.94 101 PHE A C 1
ATOM 839 O O . PHE A 1 101 ? 2.831 1.675 10.103 1.00 96.94 101 PHE A O 1
ATOM 846 N N . LEU A 1 102 ? 1.211 2.187 8.639 1.00 96.62 102 LEU A N 1
ATOM 847 C CA . LEU A 1 102 ? 1.450 1.025 7.783 1.00 96.62 102 LEU A CA 1
ATOM 848 C C . LEU A 1 102 ? 2.785 1.110 7.041 1.00 96.62 102 LEU A C 1
ATOM 850 O O . LEU A 1 102 ? 3.423 0.078 6.854 1.00 96.62 102 LEU A O 1
ATOM 854 N N . GLU A 1 103 ? 3.221 2.307 6.654 1.00 95.56 103 GLU A N 1
ATOM 855 C CA . GLU A 1 103 ? 4.539 2.556 6.069 1.00 95.56 103 GLU A CA 1
ATOM 856 C C . GLU A 1 103 ? 5.662 2.151 7.039 1.00 95.56 103 GLU A C 1
ATOM 858 O O . GLU A 1 103 ? 6.585 1.422 6.666 1.00 95.56 103 GLU A O 1
ATOM 863 N N . ASP A 1 104 ? 5.560 2.570 8.303 1.00 94.69 104 ASP A N 1
ATOM 864 C CA . ASP A 1 104 ? 6.539 2.220 9.334 1.00 94.69 104 ASP A CA 1
ATOM 865 C C . ASP A 1 104 ? 6.498 0.722 9.676 1.00 94.69 104 ASP A C 1
ATOM 867 O O . ASP A 1 104 ? 7.538 0.071 9.818 1.00 94.69 104 ASP A O 1
ATOM 871 N N . TYR A 1 105 ? 5.299 0.143 9.741 1.00 92.62 105 TYR A N 1
ATOM 872 C CA . TYR A 1 105 ? 5.105 -1.248 10.137 1.00 92.62 105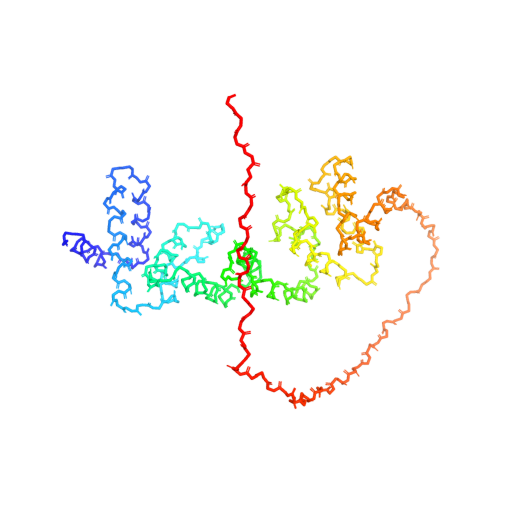 TYR A CA 1
ATOM 873 C C . TYR A 1 105 ? 5.515 -2.251 9.050 1.00 92.62 105 TYR A C 1
ATOM 875 O O . TYR A 1 105 ? 6.152 -3.267 9.337 1.00 92.62 105 TYR A O 1
ATOM 883 N N . CYS A 1 106 ? 5.149 -1.993 7.794 1.00 92.56 106 CYS A N 1
ATOM 884 C CA . CYS A 1 106 ? 5.312 -2.954 6.708 1.00 92.56 106 CYS A CA 1
ATOM 885 C C . CYS A 1 106 ? 6.734 -2.933 6.141 1.00 92.56 106 CYS A C 1
ATOM 887 O O . CYS A 1 106 ? 7.466 -1.945 6.239 1.00 92.56 106 CYS A O 1
ATOM 889 N N . LYS A 1 107 ? 7.144 -4.054 5.544 1.00 91.12 107 LYS A N 1
ATOM 890 C CA . LYS A 1 107 ? 8.457 -4.236 4.908 1.00 91.12 107 LYS A CA 1
ATOM 891 C C . LYS A 1 107 ? 8.297 -5.064 3.634 1.00 91.12 107 LYS A C 1
ATOM 893 O O . LYS A 1 107 ? 7.277 -5.729 3.453 1.00 91.12 107 LYS A O 1
ATOM 898 N N . GLY A 1 108 ? 9.305 -5.024 2.762 1.00 91.00 108 GLY A N 1
ATOM 899 C CA . GLY A 1 108 ? 9.314 -5.787 1.512 1.00 91.00 108 GLY A CA 1
ATOM 900 C C . GLY A 1 108 ? 8.063 -5.536 0.664 1.00 91.00 108 GLY A C 1
ATOM 901 O O . GLY A 1 108 ? 7.664 -4.393 0.443 1.00 91.00 108 GLY A O 1
ATOM 902 N N . ASP A 1 109 ? 7.423 -6.613 0.212 1.00 92.00 109 ASP A N 1
ATOM 903 C CA . ASP A 1 109 ? 6.283 -6.535 -0.709 1.00 92.00 109 ASP A CA 1
ATOM 904 C C . ASP A 1 109 ? 5.034 -5.921 -0.074 1.00 92.00 109 ASP A C 1
ATOM 906 O O . ASP A 1 109 ? 4.289 -5.217 -0.752 1.00 92.00 109 ASP A O 1
ATOM 910 N N . ASP A 1 110 ? 4.816 -6.122 1.226 1.00 92.88 110 ASP A N 1
ATOM 911 C CA . ASP A 1 110 ? 3.667 -5.523 1.907 1.00 92.88 110 ASP A CA 1
ATOM 912 C C . ASP A 1 110 ? 3.812 -4.001 2.019 1.00 92.88 110 ASP A C 1
ATOM 914 O O . ASP A 1 110 ? 2.822 -3.288 1.860 1.00 92.88 110 ASP A O 1
ATOM 918 N N . LEU A 1 111 ? 5.038 -3.484 2.185 1.00 95.31 111 LEU A N 1
ATOM 919 C CA . LEU A 1 111 ? 5.288 -2.041 2.112 1.00 95.31 111 LEU A CA 1
ATOM 920 C C . LEU A 1 111 ? 4.943 -1.503 0.721 1.00 95.31 111 LEU A C 1
ATOM 922 O O . LEU A 1 111 ? 4.199 -0.534 0.603 1.00 95.31 111 LEU A O 1
ATOM 926 N N . ALA A 1 112 ? 5.414 -2.156 -0.340 1.00 94.81 112 ALA A N 1
ATOM 927 C CA . ALA A 1 112 ? 5.115 -1.718 -1.699 1.00 94.81 112 ALA A CA 1
ATOM 928 C C . ALA A 1 112 ? 3.604 -1.712 -1.996 1.00 94.81 112 ALA A C 1
ATOM 930 O O . ALA A 1 112 ? 3.113 -0.757 -2.595 1.00 94.81 112 ALA A O 1
ATOM 931 N N . LYS A 1 113 ? 2.848 -2.712 -1.520 1.00 94.75 113 LYS A N 1
ATOM 932 C CA . LYS A 1 113 ? 1.378 -2.727 -1.629 1.00 94.75 113 LYS A CA 1
ATOM 933 C C . LYS A 1 113 ? 0.727 -1.548 -0.904 1.00 94.75 113 LYS A C 1
ATOM 935 O O . LYS A 1 113 ? -0.172 -0.923 -1.465 1.00 94.75 113 LYS A O 1
ATOM 940 N N . VAL A 1 114 ? 1.178 -1.231 0.315 1.00 96.69 114 VAL A N 1
ATOM 941 C CA . VAL A 1 114 ? 0.693 -0.066 1.078 1.00 96.69 114 VAL A CA 1
ATOM 942 C C . VAL A 1 114 ? 0.932 1.218 0.290 1.00 96.69 114 VAL A C 1
ATOM 944 O O . VAL A 1 114 ? 0.007 2.011 0.127 1.00 96.69 114 VAL A O 1
ATOM 947 N N . LEU A 1 115 ? 2.138 1.398 -0.253 1.00 97.56 115 LEU A N 1
ATOM 948 C CA . LEU A 1 115 ? 2.471 2.582 -1.038 1.00 97.56 115 LEU A CA 1
ATOM 949 C C . LEU A 1 115 ? 1.620 2.676 -2.315 1.00 97.56 115 LEU A C 1
ATOM 951 O O . LEU A 1 115 ? 1.051 3.727 -2.595 1.00 97.56 115 LEU A O 1
ATOM 955 N N . VAL A 1 116 ? 1.459 1.578 -3.060 1.00 95.88 116 VAL A N 1
ATOM 956 C CA . VAL A 1 116 ? 0.619 1.535 -4.271 1.00 95.88 116 VAL A CA 1
ATOM 957 C C . VAL A 1 116 ? -0.835 1.879 -3.949 1.00 95.88 116 VAL A C 1
ATOM 959 O O . VAL A 1 116 ? -1.432 2.702 -4.642 1.00 95.88 116 VAL A O 1
ATOM 962 N N . ALA A 1 117 ? -1.406 1.319 -2.880 1.00 95.44 117 ALA A N 1
ATOM 963 C CA . ALA A 1 117 ? -2.753 1.672 -2.440 1.00 95.44 117 ALA A CA 1
ATOM 964 C C . ALA A 1 117 ? -2.861 3.161 -2.064 1.00 95.44 117 ALA A C 1
ATOM 966 O O . ALA A 1 117 ? -3.811 3.830 -2.468 1.00 95.44 117 ALA A O 1
ATOM 967 N N . ALA A 1 118 ? -1.861 3.697 -1.363 1.00 96.50 118 ALA A N 1
ATOM 968 C CA . ALA A 1 118 ? -1.820 5.090 -0.930 1.00 96.50 118 ALA A CA 1
ATOM 969 C C . ALA A 1 118 ? -1.675 6.097 -2.086 1.00 96.50 118 ALA A C 1
ATOM 971 O O . ALA A 1 118 ? -2.125 7.233 -1.957 1.00 96.50 118 ALA A O 1
ATOM 972 N N . THR A 1 119 ? -1.142 5.695 -3.249 1.00 95.88 119 THR A N 1
ATOM 973 C CA . THR A 1 119 ? -1.156 6.554 -4.456 1.00 95.88 119 THR A CA 1
ATOM 974 C C . THR A 1 119 ? -2.557 6.821 -5.011 1.00 95.88 119 THR A C 1
ATOM 976 O O . THR A 1 119 ? -2.748 7.755 -5.790 1.00 95.88 119 THR A O 1
ATOM 979 N N . LYS A 1 120 ? -3.549 6.014 -4.615 1.00 93.81 120 LYS A N 1
ATOM 980 C CA . LYS A 1 120 ? -4.946 6.134 -5.058 1.00 93.81 120 LYS A CA 1
ATOM 981 C C . LYS A 1 120 ? -5.789 7.017 -4.133 1.00 93.81 120 LYS A C 1
ATOM 983 O O . LYS A 1 120 ? -6.971 7.200 -4.402 1.00 93.81 120 LYS A O 1
ATOM 988 N N . ILE A 1 121 ? -5.203 7.517 -3.046 1.00 95.50 121 ILE A N 1
ATOM 989 C CA . ILE A 1 121 ? -5.874 8.330 -2.032 1.00 95.50 121 ILE A CA 1
ATOM 990 C C . ILE A 1 121 ? -5.227 9.715 -2.045 1.00 95.50 121 ILE A C 1
ATOM 992 O O . ILE A 1 121 ? -4.023 9.830 -1.817 1.00 95.50 121 ILE A O 1
ATOM 996 N N . ASP A 1 122 ? -6.012 10.761 -2.306 1.00 96.62 122 ASP A N 1
ATOM 997 C CA . ASP A 1 122 ? -5.496 12.119 -2.538 1.00 96.62 122 ASP A CA 1
ATOM 998 C C . ASP A 1 122 ? -4.641 12.643 -1.376 1.00 96.62 122 ASP A C 1
ATOM 1000 O O . ASP A 1 122 ? -3.563 13.193 -1.609 1.00 96.62 122 ASP A O 1
ATOM 1004 N N . SER A 1 123 ? -5.069 12.394 -0.133 1.00 96.50 123 SER A N 1
ATOM 1005 C CA . SER A 1 123 ? -4.372 12.820 1.089 1.00 96.50 123 SER A CA 1
ATOM 1006 C C . SER A 1 123 ? -2.962 12.233 1.223 1.00 96.50 123 SER A C 1
ATOM 1008 O O . SER A 1 123 ? -2.060 12.887 1.741 1.00 96.50 123 SER A O 1
ATOM 1010 N N . THR A 1 124 ? -2.737 11.012 0.731 1.00 97.62 124 THR A N 1
ATOM 1011 C CA . THR A 1 124 ? -1.464 10.285 0.888 1.00 97.62 124 THR A CA 1
ATOM 1012 C C . THR A 1 124 ? -0.655 10.193 -0.400 1.00 97.62 124 THR A C 1
ATOM 1014 O O . THR A 1 124 ? 0.512 9.798 -0.367 1.00 97.62 124 THR A O 1
ATOM 1017 N N . LYS A 1 125 ? -1.249 10.567 -1.538 1.00 96.44 125 LYS A N 1
ATOM 1018 C CA . LYS A 1 125 ? -0.717 10.308 -2.877 1.00 96.44 125 LYS A CA 1
ATOM 1019 C C . LYS A 1 125 ? 0.707 10.809 -3.071 1.00 96.44 125 LYS A C 1
ATOM 1021 O O . LYS A 1 125 ? 1.574 10.033 -3.464 1.00 96.44 125 LYS A O 1
ATOM 1026 N N . LEU A 1 126 ? 0.953 12.085 -2.772 1.00 95.25 126 LEU A N 1
ATOM 1027 C CA . LEU A 1 126 ? 2.260 12.706 -2.995 1.00 95.25 126 LEU A CA 1
ATOM 1028 C C . LEU A 1 126 ? 3.363 11.999 -2.198 1.00 95.25 126 LEU A C 1
ATOM 1030 O O . LEU A 1 126 ? 4.436 11.714 -2.728 1.00 95.25 126 LEU A O 1
ATOM 1034 N N . LEU A 1 127 ? 3.092 11.696 -0.927 1.00 96.44 127 LEU A N 1
ATOM 1035 C CA . LEU A 1 127 ? 4.056 11.030 -0.058 1.00 96.44 127 LEU A CA 1
ATOM 1036 C C . LEU A 1 127 ? 4.286 9.582 -0.508 1.00 96.44 127 LEU A C 1
ATOM 1038 O O . LEU A 1 127 ? 5.429 9.139 -0.589 1.00 96.44 127 LEU A O 1
ATOM 1042 N N . ALA A 1 128 ? 3.227 8.868 -0.887 1.00 97.44 128 ALA A N 1
ATOM 1043 C CA . ALA A 1 128 ? 3.322 7.508 -1.400 1.00 97.44 128 ALA A CA 1
ATOM 1044 C C . ALA A 1 128 ? 4.151 7.416 -2.696 1.00 97.44 128 ALA A C 1
ATOM 1046 O O . ALA A 1 128 ? 5.015 6.545 -2.811 1.00 97.44 128 ALA A O 1
ATOM 1047 N N . GLU A 1 129 ? 3.955 8.340 -3.642 1.00 95.38 129 GLU A N 1
ATOM 1048 C CA . GLU A 1 129 ? 4.757 8.426 -4.871 1.00 95.38 129 GLU A CA 1
ATOM 1049 C C . GLU A 1 129 ? 6.240 8.704 -4.564 1.00 95.38 129 GLU A C 1
ATOM 1051 O O . GLU A 1 129 ? 7.127 8.058 -5.129 1.00 95.38 129 GLU A O 1
ATOM 1056 N N . GLN A 1 130 ? 6.531 9.607 -3.619 1.00 95.00 130 GLN A N 1
ATOM 1057 C CA . GLN A 1 130 ? 7.902 9.868 -3.165 1.00 95.00 130 GLN A CA 1
ATOM 1058 C C . GLN A 1 130 ? 8.552 8.619 -2.559 1.00 95.00 130 GLN A C 1
ATOM 1060 O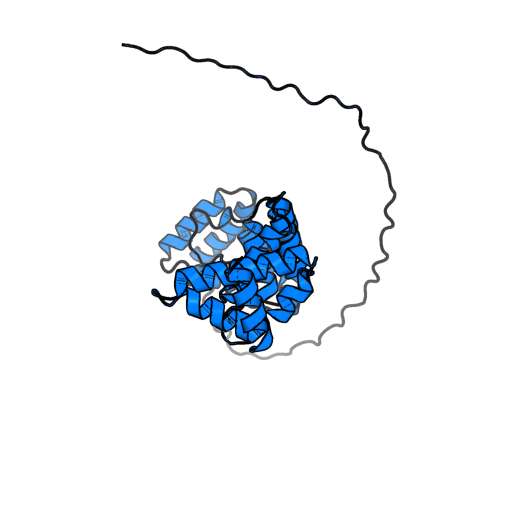 O . GLN A 1 130 ? 9.705 8.313 -2.867 1.00 95.00 130 GLN A O 1
ATOM 1065 N N . ARG A 1 131 ? 7.818 7.875 -1.726 1.00 96.56 131 ARG A N 1
ATOM 1066 C CA . ARG A 1 131 ? 8.316 6.644 -1.101 1.00 96.56 131 ARG A CA 1
ATOM 1067 C C . ARG A 1 131 ? 8.539 5.518 -2.102 1.00 96.56 131 ARG A C 1
ATOM 1069 O O . ARG A 1 131 ? 9.543 4.820 -1.994 1.00 96.56 131 ARG A O 1
ATOM 1076 N N . LEU A 1 132 ? 7.684 5.381 -3.117 1.00 96.19 132 LEU A N 1
ATOM 1077 C CA . LEU A 1 132 ? 7.900 4.417 -4.202 1.00 96.19 132 LEU A CA 1
ATOM 1078 C C . LEU A 1 132 ? 9.174 4.707 -4.994 1.00 96.19 132 LEU A C 1
ATOM 1080 O O . LEU A 1 132 ? 9.870 3.770 -5.376 1.00 96.19 132 LEU A O 1
ATOM 1084 N N . ASN A 1 133 ? 9.517 5.981 -5.200 1.00 93.56 133 ASN A N 1
ATOM 1085 C CA . ASN A 1 133 ? 10.781 6.332 -5.845 1.00 93.56 133 ASN A CA 1
ATOM 1086 C C . ASN A 1 133 ? 11.988 5.906 -4.998 1.00 93.56 133 ASN A C 1
ATOM 1088 O O . ASN A 1 133 ? 12.948 5.378 -5.548 1.00 93.56 133 ASN A O 1
ATOM 1092 N N . SER A 1 134 ? 11.928 6.049 -3.669 1.00 93.56 134 SER A N 1
ATOM 1093 C CA . SER A 1 134 ? 12.975 5.530 -2.770 1.00 93.56 134 SER A CA 1
ATOM 1094 C C . SER A 1 134 ? 13.046 3.999 -2.753 1.00 93.56 134 SER A C 1
ATOM 1096 O O . SER A 1 134 ? 14.111 3.429 -2.530 1.00 93.56 134 SER A O 1
ATOM 1098 N N . GLN A 1 135 ? 11.930 3.316 -3.016 1.00 95.44 135 GLN A N 1
ATOM 1099 C CA . GLN A 1 135 ? 11.880 1.855 -3.070 1.00 95.44 135 GLN A CA 1
ATOM 1100 C C . GLN A 1 135 ? 12.627 1.277 -4.289 1.00 95.44 135 GLN A C 1
ATOM 1102 O O . GLN A 1 135 ? 13.011 0.106 -4.266 1.00 95.44 135 GLN A O 1
ATOM 1107 N N . ILE A 1 136 ? 12.877 2.088 -5.328 1.00 96.81 136 ILE A N 1
ATOM 1108 C CA . ILE A 1 136 ? 13.614 1.671 -6.529 1.00 96.81 136 ILE A CA 1
ATOM 1109 C C . ILE A 1 136 ? 14.993 1.122 -6.162 1.00 96.81 136 ILE A C 1
ATOM 1111 O O . ILE A 1 136 ? 15.334 0.023 -6.600 1.00 96.81 136 ILE A O 1
ATOM 1115 N N . ASP A 1 137 ? 15.757 1.849 -5.345 1.00 96.25 137 ASP A N 1
ATOM 1116 C CA . ASP A 1 137 ? 17.121 1.455 -4.976 1.00 96.25 137 ASP A CA 1
ATOM 1117 C C . ASP A 1 137 ? 17.121 0.121 -4.225 1.00 96.25 137 ASP A C 1
ATOM 1119 O O . ASP A 1 137 ? 17.905 -0.773 -4.539 1.00 96.25 137 ASP A O 1
ATOM 1123 N N . VAL A 1 138 ? 16.150 -0.074 -3.328 1.00 95.62 138 VAL A N 1
ATOM 1124 C CA . VAL A 1 138 ? 15.967 -1.340 -2.607 1.00 95.62 138 VAL A CA 1
ATOM 1125 C C . VAL A 1 138 ? 15.696 -2.489 -3.579 1.00 95.62 138 VAL A C 1
ATOM 1127 O O . VAL A 1 138 ? 16.328 -3.539 -3.489 1.00 95.62 138 VAL A O 1
ATOM 1130 N N . TRP A 1 139 ? 14.798 -2.313 -4.554 1.00 97.88 139 TRP A N 1
ATOM 1131 C CA . TRP A 1 139 ? 14.522 -3.363 -5.541 1.00 97.88 139 TRP A CA 1
ATOM 1132 C C . TRP A 1 139 ? 15.721 -3.660 -6.449 1.00 97.88 139 TRP A C 1
ATOM 1134 O O . TRP A 1 139 ? 15.899 -4.807 -6.877 1.00 97.88 139 TRP A O 1
ATOM 1144 N N . VAL A 1 140 ? 16.539 -2.650 -6.760 1.00 97.50 140 VAL A N 1
ATOM 1145 C CA . VAL A 1 140 ? 17.785 -2.815 -7.522 1.00 97.50 140 VAL A CA 1
ATOM 1146 C C . VAL A 1 140 ? 18.798 -3.629 -6.716 1.00 97.50 140 VAL A C 1
ATOM 1148 O O . VAL A 1 140 ? 19.347 -4.600 -7.247 1.00 97.50 140 VAL A O 1
ATOM 1151 N N . GLU A 1 141 ? 19.004 -3.288 -5.443 1.00 96.38 141 GLU A N 1
ATOM 1152 C CA . GLU A 1 141 ? 19.898 -4.000 -4.521 1.00 96.38 141 GLU A CA 1
ATOM 1153 C C . GLU A 1 141 ? 19.463 -5.455 -4.305 1.00 96.38 141 GLU A C 1
ATOM 1155 O O . GLU A 1 141 ? 20.276 -6.375 -4.421 1.00 96.38 141 GLU A O 1
ATOM 1160 N N . GLU A 1 142 ? 18.162 -5.680 -4.102 1.00 95.56 142 GLU A N 1
ATOM 1161 C CA . GLU A 1 142 ? 17.539 -7.008 -4.005 1.00 95.56 142 GLU A CA 1
ATOM 1162 C C . GLU A 1 142 ? 17.535 -7.776 -5.339 1.00 95.56 142 GLU A C 1
ATOM 1164 O O . GLU A 1 142 ? 17.116 -8.934 -5.400 1.00 95.56 142 GLU A O 1
ATOM 1169 N N . ARG A 1 143 ? 17.991 -7.145 -6.428 1.00 95.44 143 ARG A N 1
ATOM 1170 C CA . ARG A 1 143 ? 18.022 -7.698 -7.786 1.00 95.44 143 ARG A CA 1
ATOM 1171 C C . ARG A 1 143 ? 16.667 -8.216 -8.266 1.00 95.44 143 ARG A C 1
ATOM 1173 O O . ARG A 1 143 ? 16.634 -9.176 -9.043 1.00 95.44 143 ARG A O 1
ATOM 1180 N N . ARG A 1 144 ? 15.578 -7.559 -7.858 1.00 96.31 144 ARG A N 1
ATOM 1181 C CA . ARG A 1 144 ? 14.203 -7.970 -8.165 1.00 96.31 144 ARG A CA 1
ATOM 1182 C C . ARG A 1 144 ? 13.987 -8.148 -9.666 1.00 96.31 144 ARG A C 1
ATOM 1184 O O . ARG A 1 144 ? 14.609 -7.485 -10.496 1.00 96.31 144 ARG A O 1
ATOM 1191 N N . ASP A 1 145 ? 13.097 -9.074 -9.997 1.00 95.56 145 ASP A N 1
ATOM 1192 C CA . ASP A 1 145 ? 12.687 -9.337 -11.370 1.00 95.56 145 ASP A CA 1
ATOM 1193 C C . ASP A 1 145 ? 11.708 -8.261 -11.880 1.00 95.56 145 ASP A C 1
ATOM 1195 O O . ASP A 1 145 ? 10.845 -7.777 -11.140 1.00 95.56 145 ASP A O 1
ATOM 1199 N N . ALA A 1 146 ? 11.835 -7.907 -13.164 1.00 96.81 146 ALA A N 1
ATOM 1200 C CA . ALA A 1 146 ? 11.042 -6.859 -13.802 1.00 96.81 146 ALA A CA 1
ATOM 1201 C C . ALA A 1 146 ? 9.539 -7.160 -13.776 1.00 96.81 146 ALA A C 1
ATOM 1203 O O . ALA A 1 146 ? 8.751 -6.277 -13.427 1.00 96.81 146 ALA A O 1
ATOM 1204 N N . ALA A 1 147 ? 9.141 -8.397 -14.081 1.00 96.12 147 ALA A N 1
ATOM 1205 C CA . ALA A 1 147 ? 7.738 -8.798 -14.078 1.00 96.12 147 ALA A CA 1
ATOM 1206 C C . ALA A 1 147 ? 7.161 -8.848 -12.657 1.00 96.12 147 ALA A C 1
ATOM 1208 O O . ALA A 1 147 ? 6.007 -8.477 -12.432 1.00 96.12 147 ALA A O 1
ATOM 1209 N N . SER A 1 148 ? 7.982 -9.229 -11.680 1.00 95.62 148 SER A N 1
ATOM 1210 C CA . SER A 1 148 ? 7.594 -9.243 -10.268 1.00 95.62 148 SER A CA 1
ATOM 1211 C C . SER A 1 148 ? 7.286 -7.836 -9.742 1.00 95.62 148 SER A C 1
ATOM 1213 O O . SER A 1 148 ? 6.222 -7.629 -9.159 1.00 95.62 148 SER A O 1
ATOM 1215 N N . VAL A 1 149 ? 8.154 -6.848 -10.003 1.00 97.06 149 VAL A N 1
ATOM 1216 C CA . VAL A 1 149 ? 7.895 -5.445 -9.613 1.00 97.06 149 VAL A CA 1
ATOM 1217 C C . VAL A 1 149 ? 6.729 -4.853 -10.413 1.00 97.06 149 VAL A C 1
ATOM 1219 O O . VAL A 1 149 ? 5.910 -4.128 -9.855 1.00 97.06 149 VAL A O 1
ATOM 1222 N N . PHE A 1 150 ? 6.577 -5.216 -11.690 1.00 95.94 150 PHE A N 1
ATOM 1223 C CA . PHE A 1 150 ? 5.423 -4.801 -12.498 1.00 95.94 150 PHE A CA 1
ATOM 1224 C C . PHE A 1 150 ? 4.095 -5.249 -11.873 1.00 95.94 150 PHE A C 1
ATOM 1226 O O . PHE A 1 150 ? 3.134 -4.480 -11.795 1.00 95.94 150 PHE A O 1
ATOM 1233 N N . LYS A 1 151 ? 4.045 -6.495 -11.386 1.00 94.31 151 LYS A N 1
ATOM 1234 C CA . LYS A 1 151 ? 2.877 -7.031 -10.685 1.00 94.31 151 LYS A CA 1
ATOM 1235 C C . LYS A 1 151 ? 2.656 -6.345 -9.337 1.00 94.31 151 LYS A C 1
ATOM 1237 O O . LYS A 1 151 ? 1.510 -6.040 -9.018 1.00 94.31 151 LYS A O 1
ATOM 1242 N N . LEU A 1 152 ? 3.731 -6.099 -8.587 1.00 94.56 152 LEU A N 1
ATOM 1243 C CA . LEU A 1 152 ? 3.702 -5.441 -7.278 1.00 94.56 152 LEU A CA 1
ATOM 1244 C C . LEU A 1 152 ? 3.141 -4.014 -7.357 1.00 94.56 152 LEU A C 1
ATOM 1246 O O . LEU A 1 152 ? 2.392 -3.603 -6.482 1.00 94.56 152 LEU A O 1
ATOM 1250 N N . LEU A 1 153 ? 3.440 -3.307 -8.448 1.00 94.88 153 LEU A N 1
ATOM 1251 C CA . LEU A 1 153 ? 2.893 -1.987 -8.775 1.00 94.88 153 LEU A CA 1
ATOM 1252 C C . LEU A 1 153 ? 1.478 -2.036 -9.379 1.00 94.88 153 LEU A C 1
ATOM 1254 O O . LEU A 1 153 ? 0.973 -1.022 -9.853 1.00 94.88 153 LEU A O 1
ATOM 1258 N N . GLU A 1 154 ? 0.851 -3.215 -9.405 1.00 92.31 154 GLU A N 1
ATOM 1259 C CA . GLU A 1 154 ? -0.488 -3.470 -9.950 1.00 92.31 154 GLU A CA 1
ATOM 1260 C C . GLU A 1 154 ? -0.674 -3.096 -11.434 1.00 92.31 154 GLU A C 1
ATOM 1262 O O . GLU A 1 154 ? -1.793 -3.052 -11.937 1.00 92.31 154 GLU A O 1
ATOM 1267 N N . LEU A 1 155 ? 0.417 -2.933 -12.186 1.00 92.19 155 LEU A N 1
ATOM 1268 C CA . LEU A 1 155 ? 0.400 -2.498 -13.592 1.00 92.19 155 LEU A CA 1
ATOM 1269 C C . LEU A 1 155 ? -0.136 -3.560 -14.568 1.00 92.19 155 LEU A C 1
ATOM 1271 O O . LEU A 1 155 ? -0.375 -3.282 -15.741 1.00 92.19 155 LEU A O 1
ATOM 1275 N N . HIS A 1 156 ? -0.313 -4.790 -14.087 1.00 86.62 156 HIS A N 1
ATOM 1276 C CA . HIS A 1 156 ? -0.895 -5.911 -14.826 1.00 86.62 156 HIS A CA 1
ATOM 1277 C C . HIS A 1 156 ? -2.420 -5.820 -14.950 1.00 86.62 156 HIS A C 1
ATOM 1279 O O . HIS A 1 156 ? -3.005 -6.473 -15.815 1.00 86.62 156 HIS A O 1
ATOM 1285 N N . GLN A 1 157 ? -3.071 -5.027 -14.097 1.00 81.00 157 GLN A N 1
ATOM 1286 C CA . GLN A 1 157 ? -4.490 -4.737 -14.231 1.00 81.00 157 GLN A CA 1
ATOM 1287 C C . GLN A 1 157 ? -4.633 -3.772 -15.410 1.00 81.00 157 GLN A C 1
ATOM 1289 O O . GLN A 1 157 ? -4.176 -2.634 -15.331 1.00 81.00 157 GLN A O 1
ATOM 1294 N N . LYS A 1 158 ? -5.186 -4.246 -16.535 1.00 66.12 158 LYS A N 1
ATOM 1295 C CA . LYS A 1 158 ? -5.355 -3.451 -17.763 1.00 66.12 158 LYS A CA 1
ATOM 1296 C C . LYS A 1 158 ? -6.184 -2.199 -17.448 1.00 66.12 158 LYS A C 1
ATOM 1298 O O . LYS A 1 158 ? -7.403 -2.283 -17.348 1.00 66.12 158 LYS A O 1
ATOM 1303 N N . SER A 1 159 ? -5.517 -1.065 -17.255 1.00 65.62 159 SER A N 1
ATOM 1304 C CA . SER A 1 159 ? -6.138 0.252 -17.121 1.00 65.62 159 SER A CA 1
ATOM 1305 C C . SER A 1 159 ? -6.192 0.945 -18.480 1.00 65.62 159 SER A C 1
ATOM 1307 O O . SER A 1 159 ? -5.437 0.599 -19.392 1.00 65.62 159 SER A O 1
ATOM 1309 N N . ASP A 1 160 ? -7.068 1.943 -18.609 1.00 64.25 160 ASP A N 1
ATOM 1310 C CA . ASP A 1 160 ? -7.329 2.620 -19.885 1.00 64.25 160 ASP A CA 1
ATOM 1311 C C . ASP A 1 160 ? -6.076 3.284 -20.490 1.00 64.25 160 ASP A C 1
ATOM 1313 O O . ASP A 1 160 ? -6.002 3.458 -21.706 1.00 64.25 160 ASP A O 1
ATOM 1317 N N . ASN A 1 161 ? -5.058 3.610 -19.676 1.00 75.94 161 ASN A N 1
ATOM 1318 C CA . ASN A 1 161 ? -3.771 4.103 -20.172 1.00 75.94 161 ASN A CA 1
ATOM 1319 C C . ASN A 1 161 ? -2.584 3.798 -19.232 1.00 75.94 161 ASN A C 1
ATOM 1321 O O . ASN A 1 161 ? -2.269 4.566 -18.319 1.00 75.94 161 ASN A O 1
ATOM 1325 N N . LEU A 1 162 ? -1.862 2.707 -19.513 1.00 85.38 162 LEU A N 1
ATOM 1326 C CA . LEU A 1 162 ? -0.654 2.299 -18.781 1.00 85.38 162 LEU A CA 1
ATOM 1327 C C . LEU A 1 162 ? 0.423 3.401 -18.731 1.00 85.38 162 LEU A C 1
ATOM 1329 O O . LEU A 1 162 ? 1.032 3.623 -17.689 1.00 85.38 162 LEU A O 1
ATOM 1333 N N . PHE A 1 163 ? 0.644 4.121 -19.833 1.00 85.25 163 PHE A N 1
ATOM 1334 C CA . PHE A 1 163 ? 1.729 5.105 -19.963 1.00 85.25 163 PHE A CA 1
ATOM 1335 C C . PHE A 1 163 ? 1.429 6.426 -19.230 1.00 85.25 163 PHE A C 1
ATOM 1337 O O . PHE A 1 163 ? 2.343 7.178 -18.867 1.00 85.25 163 PHE A O 1
ATOM 1344 N N . ALA A 1 164 ? 0.152 6.694 -18.946 1.00 84.25 164 ALA A N 1
ATOM 1345 C CA . ALA A 1 164 ? -0.271 7.801 -18.093 1.00 84.25 164 ALA A CA 1
ATOM 1346 C C . ALA A 1 164 ? -0.056 7.513 -16.594 1.00 84.25 164 ALA A C 1
ATOM 1348 O O . ALA A 1 164 ? 0.023 8.451 -15.798 1.00 84.25 164 ALA A O 1
ATOM 1349 N N . SER A 1 165 ? 0.131 6.250 -16.197 1.00 87.75 165 SER A N 1
ATOM 1350 C CA . SER A 1 165 ? 0.364 5.881 -14.798 1.00 87.75 165 SER A CA 1
ATOM 1351 C C . SER A 1 165 ? 1.736 6.361 -14.294 1.00 87.75 165 SER A C 1
ATOM 1353 O O . SER A 1 165 ? 2.759 5.997 -14.881 1.00 87.75 165 SER A O 1
ATOM 1355 N N . PRO A 1 166 ? 1.807 7.131 -13.188 1.00 89.31 166 PRO A N 1
ATOM 1356 C CA . PRO A 1 166 ? 3.072 7.420 -12.507 1.00 89.31 166 PRO A CA 1
ATOM 1357 C C . PRO A 1 166 ? 3.810 6.143 -12.081 1.00 89.31 166 PRO A C 1
ATOM 1359 O O . PRO A 1 166 ? 5.028 6.064 -12.207 1.00 89.31 166 PRO A O 1
ATOM 1362 N N . LEU A 1 167 ? 3.070 5.100 -11.686 1.00 93.75 167 LEU A N 1
ATOM 1363 C CA . LEU A 1 167 ? 3.638 3.808 -11.292 1.00 93.75 167 LEU A CA 1
ATOM 1364 C C . LEU A 1 167 ? 4.360 3.115 -12.456 1.00 93.75 167 LEU A C 1
ATOM 1366 O O . LEU A 1 167 ? 5.373 2.450 -12.248 1.00 93.75 167 LEU A O 1
ATOM 1370 N N . PHE A 1 168 ? 3.886 3.295 -13.695 1.00 93.44 168 PHE A N 1
ATOM 1371 C CA . PHE A 1 168 ? 4.579 2.758 -14.869 1.00 93.44 168 PHE A CA 1
ATOM 1372 C C . PHE A 1 168 ? 5.917 3.466 -15.100 1.00 93.44 168 PHE A C 1
ATOM 1374 O O . PHE A 1 168 ? 6.908 2.818 -15.430 1.00 93.44 168 PHE A O 1
ATOM 1381 N N . PHE A 1 169 ? 5.979 4.779 -14.865 1.00 93.00 169 PHE A N 1
ATOM 1382 C CA . PHE A 1 169 ? 7.236 5.523 -14.917 1.00 93.00 169 PHE A CA 1
ATOM 1383 C C . PHE A 1 169 ? 8.224 5.063 -13.830 1.00 93.00 169 PHE A C 1
ATOM 1385 O O . PHE A 1 169 ? 9.400 4.833 -14.131 1.00 93.00 169 PHE A O 1
ATOM 1392 N N . THR A 1 170 ? 7.753 4.850 -12.595 1.00 95.69 170 THR A N 1
ATOM 1393 C CA . THR A 1 170 ? 8.554 4.256 -11.509 1.00 95.69 170 THR A CA 1
ATOM 1394 C C . THR A 1 170 ? 9.098 2.885 -11.917 1.00 95.69 170 THR A C 1
ATOM 1396 O O . THR A 1 170 ? 10.291 2.626 -11.763 1.00 95.69 170 THR A O 1
ATOM 1399 N N . TRP A 1 171 ? 8.266 2.028 -12.518 1.00 97.31 171 TRP A N 1
ATOM 1400 C CA . TRP A 1 171 ? 8.699 0.720 -13.011 1.00 97.31 171 TRP A CA 1
ATOM 1401 C C . TRP A 1 171 ? 9.768 0.818 -14.107 1.00 97.31 171 TRP A C 1
ATOM 1403 O O . TRP A 1 171 ? 10.791 0.143 -14.023 1.00 97.31 171 TRP A O 1
ATOM 1413 N N . VAL A 1 172 ? 9.576 1.681 -15.112 1.00 96.06 172 VAL A N 1
ATOM 1414 C CA . VAL A 1 172 ? 10.565 1.905 -16.183 1.00 96.06 172 VAL A CA 1
ATOM 1415 C C . VAL A 1 172 ? 11.901 2.373 -15.605 1.00 96.06 172 VAL A C 1
ATOM 1417 O O . VAL A 1 172 ? 12.956 1.896 -16.030 1.00 96.06 172 VAL A O 1
ATOM 1420 N N . THR A 1 173 ? 11.855 3.279 -14.627 1.00 96.19 173 THR A N 1
ATOM 1421 C CA . THR A 1 173 ? 13.045 3.774 -13.923 1.00 96.19 173 THR A CA 1
ATOM 1422 C C . THR A 1 173 ? 13.747 2.640 -13.186 1.00 96.19 173 THR A C 1
ATOM 1424 O O . THR A 1 173 ? 14.945 2.452 -13.369 1.00 96.19 173 THR A O 1
ATOM 1427 N N . PHE A 1 174 ? 13.000 1.818 -12.444 1.00 97.94 174 PHE A N 1
ATOM 1428 C CA . PHE A 1 174 ? 13.538 0.632 -11.785 1.00 97.94 174 PHE A CA 1
ATOM 1429 C C . PHE A 1 174 ? 14.233 -0.322 -12.765 1.00 97.94 174 PHE A C 1
ATOM 1431 O O . PHE A 1 174 ? 15.378 -0.707 -12.526 1.00 97.94 174 PHE A O 1
ATOM 1438 N N . VAL A 1 175 ? 13.585 -0.681 -13.879 1.00 97.88 175 VAL A N 1
ATOM 1439 C CA . VAL A 1 175 ? 14.184 -1.609 -14.847 1.00 97.88 175 VAL A CA 1
ATOM 1440 C C . VAL A 1 175 ? 15.476 -1.024 -15.424 1.00 97.88 175 VAL A C 1
ATOM 1442 O O . VAL A 1 175 ? 16.486 -1.719 -15.461 1.00 97.88 175 VAL A O 1
ATOM 1445 N N . ARG A 1 176 ? 15.498 0.258 -15.803 1.00 96.25 176 ARG A N 1
ATOM 1446 C CA . ARG A 1 176 ? 16.726 0.909 -16.296 1.00 96.25 176 ARG A CA 1
ATOM 1447 C C . ARG A 1 176 ? 17.844 0.931 -15.258 1.00 96.25 176 ARG A C 1
ATOM 1449 O O . ARG A 1 176 ? 18.979 0.645 -15.607 1.00 96.25 176 ARG A O 1
ATOM 1456 N N . SER A 1 177 ? 17.532 1.207 -13.995 1.00 96.44 177 SER A N 1
ATOM 1457 C CA . SER A 1 177 ? 18.529 1.194 -12.916 1.00 96.44 177 SER A CA 1
ATOM 1458 C C . SER A 1 177 ? 19.043 -0.215 -12.594 1.00 96.44 177 SER A C 1
ATOM 1460 O O . SER A 1 177 ? 20.170 -0.382 -12.132 1.00 96.44 177 SER A O 1
ATOM 1462 N N . ARG A 1 178 ? 18.230 -1.249 -12.839 1.00 95.81 178 ARG A N 1
ATOM 1463 C CA . ARG A 1 178 ? 18.548 -2.651 -12.541 1.00 95.81 178 ARG A CA 1
ATOM 1464 C C . ARG A 1 178 ? 19.502 -3.296 -13.552 1.00 95.81 178 ARG A C 1
ATOM 1466 O O . ARG A 1 178 ? 20.193 -4.258 -13.191 1.00 95.81 178 ARG A O 1
ATOM 1473 N N . PHE A 1 179 ? 19.528 -2.827 -14.797 1.00 93.50 179 PHE A N 1
ATOM 1474 C CA . PHE A 1 179 ? 20.365 -3.375 -15.866 1.00 93.50 179 PHE A CA 1
ATOM 1475 C C . PHE A 1 179 ? 21.473 -2.388 -16.244 1.00 93.50 179 PHE A C 1
ATOM 1477 O O . PHE A 1 179 ? 21.233 -1.203 -16.416 1.00 93.50 179 PHE A O 1
ATOM 1484 N N . SER A 1 180 ? 22.703 -2.880 -16.405 1.00 87.38 180 SER A N 1
ATOM 1485 C CA . SER A 1 180 ? 23.846 -2.053 -16.825 1.00 87.38 180 SER A CA 1
ATOM 1486 C C . SER A 1 180 ? 23.872 -1.751 -18.326 1.00 87.38 180 SER A C 1
ATOM 1488 O O . SER A 1 180 ? 24.732 -1.004 -18.780 1.00 87.38 180 SER A O 1
ATOM 1490 N N . ASP A 1 181 ? 22.993 -2.397 -19.089 1.00 92.25 181 ASP A N 1
ATOM 1491 C CA . ASP A 1 181 ? 22.915 -2.331 -20.541 1.00 92.25 181 ASP A CA 1
ATOM 1492 C C . ASP A 1 181 ? 21.467 -2.048 -20.965 1.00 92.25 181 ASP A C 1
ATOM 1494 O O . ASP A 1 181 ? 20.527 -2.714 -20.514 1.00 92.25 181 ASP A O 1
ATOM 1498 N N . ASP A 1 182 ? 21.296 -1.052 -21.836 1.00 90.25 182 ASP A N 1
ATOM 1499 C CA . ASP A 1 182 ? 19.981 -0.588 -22.288 1.00 90.25 182 ASP A CA 1
ATOM 1500 C C . ASP A 1 182 ? 19.231 -1.648 -23.102 1.00 90.25 182 ASP A C 1
ATOM 1502 O O . ASP A 1 182 ? 17.995 -1.694 -23.075 1.00 90.25 182 ASP A O 1
ATOM 1506 N N . LEU A 1 183 ? 19.948 -2.519 -23.819 1.00 91.00 183 LEU A N 1
ATOM 1507 C CA . LEU A 1 183 ? 19.333 -3.597 -24.582 1.00 91.00 183 LEU A CA 1
ATOM 1508 C C . LEU A 1 183 ? 18.752 -4.657 -23.635 1.00 91.00 183 LEU A C 1
ATOM 1510 O O . LEU A 1 183 ? 17.629 -5.111 -23.864 1.00 91.00 183 LEU A O 1
ATOM 1514 N N . GLU A 1 184 ? 19.446 -5.016 -22.555 1.00 93.19 184 GLU A N 1
ATOM 1515 C CA . GLU A 1 184 ? 18.908 -5.920 -21.530 1.00 93.19 184 GLU A CA 1
ATOM 1516 C C . GLU A 1 184 ? 17.705 -5.314 -20.790 1.00 93.19 184 GLU A C 1
ATOM 1518 O O . GLU A 1 184 ? 16.686 -5.992 -20.628 1.00 93.19 184 GLU A O 1
ATOM 1523 N N . ALA A 1 185 ? 17.754 -4.021 -20.442 1.00 95.38 185 ALA A N 1
ATOM 1524 C CA . ALA A 1 185 ? 16.598 -3.315 -19.882 1.00 95.38 185 ALA A CA 1
ATOM 1525 C C . ALA A 1 185 ? 15.391 -3.362 -20.839 1.00 95.38 185 ALA A C 1
ATOM 1527 O O . ALA A 1 185 ? 14.275 -3.704 -20.440 1.00 95.38 185 ALA A O 1
ATOM 1528 N N . THR A 1 186 ? 15.625 -3.078 -22.123 1.00 94.75 186 THR A N 1
ATOM 1529 C CA . THR A 1 186 ? 14.595 -3.088 -23.172 1.00 94.75 186 THR A CA 1
ATOM 1530 C C . THR A 1 186 ? 13.991 -4.483 -23.351 1.00 94.75 186 THR A C 1
ATOM 1532 O O . THR A 1 186 ? 12.767 -4.626 -23.395 1.00 94.75 186 THR A O 1
ATOM 1535 N N . LYS A 1 187 ? 14.820 -5.536 -23.391 1.00 93.25 187 LYS A N 1
ATOM 1536 C CA . LYS A 1 187 ? 14.355 -6.932 -23.463 1.00 93.25 187 LYS A CA 1
ATOM 1537 C C . LYS A 1 187 ? 13.490 -7.301 -22.259 1.00 93.25 187 LYS A C 1
ATOM 1539 O O . LYS A 1 187 ? 12.430 -7.900 -22.448 1.00 93.25 187 LYS A O 1
ATOM 1544 N N . ALA A 1 188 ? 13.901 -6.925 -21.047 1.00 95.38 188 ALA A N 1
ATOM 1545 C CA . ALA A 1 188 ? 13.140 -7.192 -19.827 1.00 95.38 188 ALA A CA 1
ATOM 1546 C C . ALA A 1 188 ? 11.771 -6.490 -19.838 1.00 95.38 188 ALA A C 1
ATOM 1548 O O . ALA A 1 188 ? 10.754 -7.107 -19.498 1.00 95.38 188 ALA A O 1
ATOM 1549 N N . MET A 1 189 ? 11.720 -5.232 -20.296 1.00 95.56 189 MET A N 1
ATOM 1550 C CA . MET A 1 189 ? 10.461 -4.498 -20.444 1.00 95.56 189 MET A CA 1
ATOM 1551 C C . MET A 1 189 ? 9.529 -5.168 -21.461 1.00 95.56 189 MET A C 1
ATOM 1553 O O . MET A 1 189 ? 8.370 -5.427 -21.143 1.00 95.56 189 MET A O 1
ATOM 1557 N N . ILE A 1 190 ? 10.031 -5.505 -22.656 1.00 92.44 190 ILE A N 1
ATOM 1558 C CA . ILE A 1 190 ? 9.239 -6.171 -23.705 1.00 92.44 190 ILE A CA 1
ATOM 1559 C C . ILE A 1 190 ? 8.727 -7.528 -23.225 1.00 92.44 190 ILE A C 1
ATOM 1561 O O . ILE A 1 190 ? 7.553 -7.839 -23.419 1.00 92.44 190 ILE A O 1
ATOM 1565 N N . SER A 1 191 ? 9.586 -8.327 -22.586 1.00 92.56 191 SER A N 1
ATOM 1566 C CA . SER A 1 191 ? 9.212 -9.635 -22.041 1.00 92.56 191 SER A CA 1
ATOM 1567 C C . SER A 1 191 ? 8.075 -9.512 -21.025 1.00 92.56 191 SER A C 1
ATOM 1569 O O . SER A 1 191 ? 7.100 -10.256 -21.097 1.00 92.56 191 SER A O 1
ATOM 1571 N N . THR A 1 192 ? 8.165 -8.534 -20.120 1.00 93.81 192 THR A N 1
ATOM 1572 C CA . THR A 1 192 ? 7.126 -8.275 -19.114 1.00 93.81 192 THR A CA 1
ATOM 1573 C C . THR A 1 192 ? 5.812 -7.838 -19.761 1.00 93.81 192 THR A C 1
ATOM 1575 O O . THR A 1 192 ? 4.757 -8.385 -19.451 1.00 93.81 192 THR A O 1
ATOM 1578 N N . LEU A 1 193 ? 5.870 -6.887 -20.700 1.00 91.12 193 LEU A N 1
ATOM 1579 C CA . LEU A 1 193 ? 4.683 -6.362 -21.374 1.00 91.12 193 LEU A CA 1
ATOM 1580 C C . LEU A 1 193 ? 3.990 -7.425 -22.240 1.00 91.12 193 LEU A C 1
ATOM 1582 O O . LEU A 1 193 ? 2.764 -7.506 -22.224 1.00 91.12 193 LEU A O 1
ATOM 1586 N N . ARG A 1 194 ? 4.742 -8.292 -22.932 1.00 89.12 194 ARG A N 1
ATOM 1587 C CA . ARG A 1 194 ? 4.179 -9.439 -23.673 1.00 89.12 194 ARG A CA 1
ATOM 1588 C C . ARG A 1 194 ? 3.419 -10.413 -22.772 1.00 89.12 194 ARG A C 1
ATOM 1590 O O . ARG A 1 194 ? 2.431 -10.984 -23.212 1.00 89.12 194 ARG A O 1
ATOM 1597 N N . GLY A 1 195 ? 3.846 -10.578 -21.519 1.00 86.69 195 GLY A N 1
ATOM 1598 C CA . GLY A 1 195 ? 3.139 -11.413 -20.544 1.00 86.69 195 GLY A CA 1
ATOM 1599 C C . GLY A 1 195 ? 1.766 -10.869 -20.123 1.00 86.69 195 GLY A C 1
ATOM 1600 O O . GLY A 1 195 ? 0.968 -11.614 -19.569 1.00 86.69 195 GLY A O 1
ATOM 1601 N N . VAL A 1 196 ? 1.486 -9.586 -20.374 1.00 84.06 196 VAL A N 1
ATOM 1602 C CA . VAL A 1 196 ? 0.235 -8.900 -19.990 1.00 84.06 196 VAL A CA 1
ATOM 1603 C C . VAL A 1 196 ? -0.650 -8.629 -21.212 1.00 84.06 196 VAL A C 1
ATOM 1605 O O . VAL A 1 196 ? -1.882 -8.703 -21.144 1.00 84.06 196 VAL A O 1
ATOM 1608 N N . TYR A 1 197 ? -0.023 -8.318 -22.345 1.00 81.56 197 TYR A N 1
ATOM 1609 C CA . TYR A 1 197 ? -0.667 -8.061 -23.627 1.00 81.56 197 TYR A CA 1
ATOM 1610 C C . TYR A 1 197 ? -0.462 -9.272 -24.544 1.00 81.56 197 TYR A C 1
ATOM 1612 O O . TYR A 1 197 ? 0.458 -9.302 -25.357 1.00 81.56 197 TYR A O 1
ATOM 1620 N N . GLU A 1 198 ? -1.331 -10.275 -24.382 1.00 66.31 198 GLU A N 1
ATOM 1621 C CA . GLU A 1 198 ? -1.255 -11.581 -25.062 1.00 66.31 198 GLU A CA 1
ATOM 1622 C C . GLU A 1 198 ? -1.346 -11.495 -26.601 1.00 66.31 198 GLU A C 1
ATOM 1624 O O . GLU A 1 198 ? -0.906 -12.409 -27.296 1.00 66.31 198 GLU A O 1
ATOM 1629 N N . GLY A 1 199 ? -1.876 -10.397 -27.155 1.00 64.44 199 GLY A N 1
ATOM 1630 C CA . GLY A 1 199 ? -1.874 -10.125 -28.593 1.00 64.44 199 GLY A CA 1
ATOM 1631 C C . GLY A 1 199 ? -0.769 -9.148 -28.998 1.00 64.44 199 GLY A C 1
ATOM 1632 O O . GLY A 1 199 ? -0.722 -8.026 -28.493 1.00 64.44 199 GLY A O 1
ATOM 1633 N N . GLU A 1 200 ? 0.063 -9.507 -29.984 1.00 64.19 200 GLU A N 1
ATOM 1634 C CA . GLU A 1 200 ? 1.079 -8.588 -30.538 1.00 64.19 200 GLU A CA 1
ATOM 1635 C C . GLU A 1 200 ? 0.459 -7.261 -31.014 1.00 64.19 200 GLU A C 1
ATOM 1637 O O . GLU A 1 200 ? 1.030 -6.194 -30.792 1.00 64.19 200 GLU A O 1
ATOM 1642 N N . GLY A 1 201 ? -0.756 -7.307 -31.577 1.00 74.25 201 GLY A N 1
ATOM 1643 C CA . GLY A 1 201 ? -1.506 -6.114 -31.980 1.00 74.25 201 GLY A CA 1
ATOM 1644 C C . GLY A 1 201 ? -1.952 -5.220 -30.815 1.00 74.25 201 GLY A C 1
ATOM 1645 O O . GLY A 1 201 ? -2.044 -4.003 -30.982 1.00 74.25 201 GLY A O 1
ATOM 1646 N N . ASP A 1 202 ? -2.182 -5.785 -29.626 1.00 82.38 202 ASP A N 1
ATOM 1647 C CA . ASP A 1 202 ? -2.544 -5.010 -28.436 1.00 82.38 202 ASP A CA 1
ATOM 1648 C C . ASP A 1 202 ? -1.334 -4.267 -27.876 1.00 82.38 202 ASP A C 1
ATOM 1650 O O . ASP A 1 202 ? -1.433 -3.075 -27.582 1.00 82.38 202 ASP A O 1
ATOM 1654 N N . LEU A 1 203 ? -0.177 -4.935 -27.800 1.00 85.88 203 LEU A N 1
ATOM 1655 C CA . LEU A 1 203 ? 1.060 -4.302 -27.350 1.00 85.88 203 LEU A CA 1
ATOM 1656 C C . LEU A 1 203 ? 1.490 -3.176 -28.300 1.00 85.88 203 LEU A C 1
ATOM 1658 O O . LEU A 1 203 ? 1.813 -2.083 -27.841 1.00 85.88 203 LEU A O 1
ATOM 1662 N N . VAL A 1 204 ? 1.439 -3.401 -29.618 1.00 87.75 204 VAL A N 1
ATOM 1663 C CA . VAL A 1 204 ? 1.760 -2.369 -30.624 1.00 87.75 204 VAL A CA 1
ATOM 1664 C C . VAL A 1 204 ? 0.863 -1.138 -30.468 1.00 87.75 204 VAL A C 1
ATOM 1666 O O . VAL A 1 204 ? 1.367 -0.013 -30.478 1.00 87.75 204 VAL A O 1
ATOM 1669 N N . ARG A 1 205 ? -0.451 -1.334 -30.289 1.00 87.44 205 ARG A N 1
ATOM 1670 C CA . ARG A 1 205 ? -1.413 -0.239 -30.088 1.00 87.44 205 ARG A CA 1
ATOM 1671 C C . ARG A 1 205 ? -1.120 0.541 -28.807 1.00 87.44 205 ARG A C 1
ATOM 1673 O O . ARG A 1 205 ? -1.127 1.768 -28.820 1.00 87.44 205 ARG A O 1
ATOM 1680 N N . VAL A 1 206 ? -0.834 -0.169 -27.720 1.00 87.44 206 VAL A N 1
ATOM 1681 C CA . VAL A 1 206 ? -0.523 0.421 -26.413 1.00 87.44 206 VAL A CA 1
ATOM 1682 C C . VAL A 1 206 ? 0.792 1.214 -26.447 1.00 87.44 206 VAL A C 1
ATOM 1684 O O . VAL A 1 206 ? 0.848 2.315 -25.902 1.00 87.44 206 VAL A O 1
ATOM 1687 N N . LEU A 1 207 ? 1.820 0.726 -27.152 1.00 89.25 207 LEU A N 1
ATOM 1688 C CA . LEU A 1 207 ? 3.062 1.476 -27.380 1.00 89.25 207 LEU A CA 1
ATOM 1689 C C . LEU A 1 207 ? 2.835 2.725 -28.242 1.00 89.25 207 LEU A C 1
ATOM 1691 O O . LEU A 1 207 ? 3.366 3.785 -27.924 1.00 89.25 207 LEU A O 1
ATOM 1695 N N . ALA A 1 208 ? 2.010 2.634 -29.288 1.00 89.19 208 ALA A N 1
ATOM 1696 C CA . ALA A 1 208 ? 1.678 3.790 -30.121 1.00 89.19 208 ALA A CA 1
ATOM 1697 C C . ALA A 1 208 ? 0.946 4.890 -29.328 1.00 89.19 208 ALA A C 1
ATOM 1699 O O . ALA A 1 208 ? 1.184 6.075 -29.556 1.00 89.19 208 ALA A O 1
ATOM 1700 N N . GLU A 1 209 ? 0.092 4.519 -28.371 1.00 87.69 209 GLU A N 1
ATOM 1701 C CA . GLU A 1 209 ? -0.534 5.481 -27.457 1.00 87.69 209 GLU A CA 1
ATOM 1702 C C . GLU A 1 209 ? 0.488 6.085 -26.485 1.00 87.69 209 GLU A C 1
ATOM 1704 O O . GLU A 1 209 ? 0.523 7.299 -26.291 1.00 87.69 209 GLU A O 1
ATOM 1709 N N . GLY A 1 210 ? 1.391 5.261 -25.945 1.00 87.69 210 GLY A N 1
ATOM 1710 C CA . GLY A 1 210 ? 2.499 5.726 -25.113 1.00 87.69 210 GLY A CA 1
ATOM 1711 C C . GLY A 1 210 ? 3.411 6.738 -25.813 1.00 87.69 210 GLY A C 1
ATOM 1712 O O . GLY A 1 210 ? 3.893 7.669 -25.170 1.00 87.69 210 GLY A O 1
ATOM 1713 N N . ALA A 1 211 ? 3.597 6.612 -27.131 1.00 90.69 211 ALA A N 1
ATOM 1714 C CA . ALA A 1 211 ? 4.396 7.536 -27.938 1.00 90.69 211 ALA A CA 1
ATOM 1715 C C . ALA A 1 211 ? 3.790 8.950 -28.039 1.00 90.69 211 ALA A C 1
ATOM 1717 O O . ALA A 1 211 ? 4.508 9.913 -28.309 1.00 90.69 211 ALA A O 1
ATOM 1718 N N . LYS A 1 212 ? 2.482 9.095 -27.789 1.00 90.75 212 LYS A N 1
ATOM 1719 C CA . LYS A 1 212 ? 1.802 10.401 -27.740 1.00 90.75 212 LYS A CA 1
ATOM 1720 C C . LYS A 1 212 ? 2.014 11.129 -26.413 1.00 90.75 212 LYS A C 1
ATOM 1722 O O . LYS A 1 212 ? 1.736 12.321 -26.320 1.00 90.75 212 LYS A O 1
ATOM 1727 N N . ILE A 1 213 ? 2.482 10.430 -25.379 1.00 89.25 213 ILE A N 1
ATOM 1728 C CA . ILE A 1 213 ? 2.729 11.006 -24.059 1.00 89.25 213 ILE A CA 1
ATOM 1729 C C . ILE A 1 213 ? 4.170 11.507 -24.015 1.00 89.25 213 ILE A C 1
ATOM 1731 O O . ILE A 1 213 ? 5.094 10.701 -23.967 1.00 89.25 213 ILE A O 1
ATOM 1735 N N . GLU A 1 214 ? 4.363 12.827 -23.958 1.00 90.88 214 GLU A N 1
ATOM 1736 C CA . GLU A 1 214 ? 5.682 13.478 -24.060 1.00 90.88 214 GLU A CA 1
ATOM 1737 C C . GLU A 1 214 ? 6.748 12.831 -23.157 1.00 90.88 214 GLU A C 1
ATOM 1739 O O . GLU A 1 214 ? 7.796 12.397 -23.632 1.00 90.88 214 GLU A O 1
ATOM 1744 N N . ARG A 1 215 ? 6.442 12.642 -21.863 1.00 89.75 215 ARG A N 1
ATOM 1745 C CA . ARG A 1 215 ? 7.377 12.026 -20.898 1.00 89.75 215 ARG A CA 1
ATOM 1746 C C . ARG A 1 215 ? 7.728 10.562 -21.207 1.00 89.75 215 ARG A C 1
ATOM 1748 O O . ARG A 1 215 ? 8.749 10.070 -20.739 1.00 89.75 215 ARG A O 1
ATOM 1755 N N . MET A 1 216 ? 6.869 9.851 -21.940 1.00 91.69 216 MET A N 1
ATOM 1756 C CA . MET A 1 216 ? 7.033 8.429 -22.260 1.00 91.69 216 MET A CA 1
ATOM 1757 C C . MET A 1 216 ? 7.414 8.169 -23.715 1.00 91.69 216 MET A C 1
ATOM 1759 O O . MET A 1 216 ? 7.733 7.028 -24.052 1.00 91.69 216 MET A O 1
ATOM 1763 N N . LYS A 1 217 ? 7.432 9.201 -24.561 1.00 92.50 217 LYS A N 1
ATOM 1764 C CA . LYS A 1 217 ? 7.609 9.078 -26.004 1.00 92.50 217 LYS A CA 1
ATOM 1765 C C . LYS A 1 217 ? 8.845 8.270 -26.380 1.00 92.50 217 LYS A C 1
ATOM 1767 O O . LYS A 1 217 ? 8.732 7.243 -27.042 1.00 92.50 217 LYS A O 1
ATOM 1772 N N . ALA A 1 218 ? 10.006 8.658 -25.854 1.00 92.19 218 ALA A N 1
ATOM 1773 C CA . ALA A 1 218 ? 11.267 7.977 -26.140 1.00 92.19 218 ALA A CA 1
ATOM 1774 C C . ALA A 1 218 ? 11.272 6.504 -25.685 1.00 92.19 218 ALA A C 1
ATOM 1776 O O . ALA A 1 218 ? 11.828 5.640 -26.363 1.00 92.19 218 ALA A O 1
ATOM 1777 N N . VAL A 1 219 ? 10.642 6.196 -24.543 1.00 92.88 219 VAL A N 1
ATOM 1778 C CA . VAL A 1 219 ? 10.507 4.816 -24.045 1.00 92.88 219 VAL A CA 1
ATOM 1779 C C . VAL A 1 219 ? 9.642 4.007 -25.006 1.00 92.88 219 VAL A C 1
ATOM 1781 O O . VAL A 1 219 ? 10.043 2.929 -25.437 1.00 92.88 219 VAL A O 1
ATOM 1784 N N . ALA A 1 220 ? 8.473 4.537 -25.361 1.00 92.62 220 ALA A N 1
ATOM 1785 C CA . ALA A 1 220 ? 7.519 3.871 -26.232 1.00 92.62 220 ALA A CA 1
ATOM 1786 C C . ALA A 1 220 ? 8.094 3.612 -27.635 1.00 92.62 220 ALA A C 1
ATOM 1788 O O . ALA A 1 220 ? 8.001 2.490 -28.129 1.00 92.62 220 ALA A O 1
ATOM 1789 N N . GLU A 1 221 ? 8.762 4.602 -28.233 1.00 93.06 221 GLU A N 1
ATOM 1790 C CA . GLU A 1 221 ? 9.433 4.474 -29.533 1.00 93.06 221 GLU A CA 1
ATOM 1791 C C . GLU A 1 221 ? 10.557 3.428 -29.496 1.00 93.06 221 GLU A C 1
ATOM 1793 O O . GLU A 1 221 ? 10.673 2.607 -30.408 1.00 93.06 221 GLU A O 1
ATOM 1798 N N . THR A 1 222 ? 11.346 3.397 -28.414 1.00 93.12 222 THR A N 1
ATOM 1799 C CA . THR A 1 222 ? 12.410 2.395 -28.225 1.00 93.12 222 THR A CA 1
ATOM 1800 C C . THR A 1 222 ? 11.834 0.981 -28.148 1.00 93.12 222 THR A C 1
ATOM 1802 O O . THR A 1 222 ? 12.309 0.078 -28.838 1.00 93.12 222 THR A O 1
ATOM 1805 N N . LEU A 1 223 ? 10.780 0.787 -27.349 1.00 92.44 223 LEU A N 1
ATOM 1806 C CA . LEU A 1 223 ? 10.106 -0.505 -27.219 1.00 92.44 223 LEU A CA 1
ATOM 1807 C C . LEU A 1 223 ? 9.453 -0.937 -28.538 1.00 92.44 223 LEU A C 1
ATOM 1809 O O . LEU A 1 223 ? 9.513 -2.112 -28.891 1.00 92.44 223 LEU A O 1
ATOM 1813 N N . GLN A 1 224 ? 8.875 0.003 -29.291 1.00 90.69 224 GLN A N 1
ATOM 1814 C CA . GLN A 1 224 ? 8.253 -0.274 -30.584 1.00 90.69 224 GLN A CA 1
ATOM 1815 C C . GLN A 1 224 ? 9.289 -0.675 -31.639 1.00 90.69 224 GLN A C 1
ATOM 1817 O O . GLN A 1 224 ? 9.083 -1.654 -32.357 1.00 90.69 224 GLN A O 1
ATOM 1822 N N . LYS A 1 225 ? 10.431 0.020 -31.691 1.00 90.38 225 LYS A N 1
ATOM 1823 C CA . LYS A 1 225 ? 11.556 -0.344 -32.559 1.00 90.38 225 LYS A CA 1
ATOM 1824 C C . LYS A 1 225 ? 12.066 -1.753 -32.244 1.00 90.38 225 LYS A C 1
ATOM 1826 O O . LYS A 1 225 ? 12.145 -2.586 -33.143 1.00 90.38 225 LYS A O 1
ATOM 1831 N N . ALA A 1 226 ? 12.335 -2.037 -30.972 1.00 89.56 226 ALA A N 1
ATOM 1832 C CA . ALA A 1 226 ? 12.838 -3.338 -30.539 1.00 89.56 226 ALA A CA 1
ATOM 1833 C C . ALA A 1 226 ? 11.822 -4.483 -30.737 1.00 89.56 226 ALA A C 1
ATOM 1835 O O . ALA A 1 226 ? 12.221 -5.627 -30.950 1.00 89.56 226 ALA A O 1
ATOM 1836 N N . LEU A 1 227 ? 10.515 -4.194 -30.716 1.00 85.50 227 LEU A N 1
ATOM 1837 C CA . LEU A 1 227 ? 9.475 -5.167 -31.055 1.00 85.50 227 LEU A CA 1
ATOM 1838 C C . LEU A 1 227 ? 9.486 -5.516 -32.556 1.00 85.50 227 LEU A C 1
ATOM 1840 O O . LEU A 1 227 ? 9.390 -6.692 -32.905 1.00 85.50 227 LEU A O 1
ATOM 1844 N N . ASN A 1 228 ? 9.646 -4.510 -33.424 1.00 81.25 228 ASN A N 1
ATOM 1845 C CA . ASN A 1 228 ? 9.642 -4.656 -34.886 1.00 81.25 228 ASN A CA 1
ATOM 1846 C C . ASN A 1 228 ? 10.904 -5.334 -35.434 1.00 81.25 228 ASN A C 1
ATOM 1848 O O . ASN A 1 228 ? 10.836 -6.071 -36.416 1.00 81.25 228 ASN A O 1
ATOM 1852 N N . GLU A 1 229 ? 12.057 -5.095 -34.809 1.00 77.19 229 GLU A N 1
ATOM 1853 C CA . GLU A 1 229 ? 13.332 -5.709 -35.205 1.00 77.19 229 GLU A CA 1
ATOM 1854 C C . GLU A 1 229 ? 13.387 -7.217 -34.873 1.00 77.19 229 GLU A C 1
ATOM 1856 O O . GLU A 1 229 ? 14.269 -7.929 -35.359 1.00 77.19 229 GLU A O 1
ATOM 1861 N N . GLY A 1 230 ? 12.399 -7.727 -34.120 1.00 58.03 230 GLY A N 1
ATOM 1862 C CA . GLY A 1 230 ? 12.353 -9.094 -33.614 1.00 58.03 230 GLY A CA 1
ATOM 1863 C C . GLY A 1 230 ? 13.408 -9.319 -32.529 1.00 58.03 230 GLY A C 1
ATOM 1864 O O . GLY A 1 230 ? 14.452 -8.671 -32.505 1.00 58.03 230 GLY A O 1
ATOM 1865 N N . SER A 1 231 ? 13.162 -10.257 -31.605 1.00 48.91 231 SER A N 1
ATOM 1866 C CA . SER A 1 231 ? 14.210 -10.716 -30.681 1.00 48.91 231 SER A CA 1
ATOM 1867 C C . SER A 1 231 ? 15.483 -10.978 -31.491 1.00 48.91 231 SER A C 1
ATOM 1869 O O . SER A 1 231 ? 15.371 -11.687 -32.498 1.00 48.91 231 SER A O 1
ATOM 1871 N N . PRO A 1 232 ? 16.660 -10.426 -31.122 1.00 39.47 232 PRO A N 1
ATOM 1872 C CA . PRO A 1 232 ? 17.870 -10.664 -31.890 1.00 39.47 232 PRO A CA 1
ATOM 1873 C C . PRO A 1 232 ? 18.009 -12.173 -32.023 1.00 39.47 232 PRO A C 1
ATOM 1875 O O . PRO A 1 232 ? 18.102 -12.879 -31.013 1.00 39.47 232 PRO A O 1
ATOM 1878 N N . LYS A 1 233 ? 17.922 -12.669 -33.268 1.00 34.91 233 LYS A N 1
ATOM 1879 C CA . LYS A 1 233 ? 18.209 -14.065 -33.586 1.00 34.91 233 LYS A CA 1
ATOM 1880 C C . LYS A 1 233 ? 19.475 -14.391 -32.821 1.00 34.91 233 LYS A C 1
ATOM 1882 O O . LYS A 1 233 ? 20.459 -13.664 -32.952 1.00 34.91 233 LYS A O 1
ATOM 1887 N N . VAL A 1 234 ? 19.427 -15.448 -32.016 1.00 36.81 234 VAL A N 1
ATOM 1888 C CA . VAL A 1 234 ? 20.623 -16.058 -31.452 1.00 36.81 234 VAL A CA 1
ATOM 1889 C C . VAL A 1 234 ? 21.521 -16.367 -32.646 1.00 36.81 234 VAL A C 1
ATOM 1891 O O . VAL A 1 234 ? 21.368 -17.386 -33.318 1.00 36.81 234 VAL A O 1
ATOM 1894 N N . LEU A 1 235 ? 22.427 -15.441 -32.959 1.00 32.09 235 LEU A N 1
ATOM 1895 C CA . LEU A 1 235 ? 23.655 -15.750 -33.647 1.00 32.09 235 LEU A CA 1
ATOM 1896 C C . LEU A 1 235 ? 24.303 -16.739 -32.700 1.00 32.09 235 LEU A C 1
ATOM 1898 O O . LEU A 1 235 ? 24.821 -16.355 -31.652 1.00 32.09 235 LEU A O 1
ATOM 1902 N N . LYS A 1 236 ? 24.155 -18.026 -33.029 1.00 36.06 236 LYS A N 1
ATOM 1903 C CA . LYS A 1 236 ? 24.985 -19.083 -32.477 1.00 36.06 236 LYS A CA 1
ATOM 1904 C C . LYS A 1 236 ? 26.408 -18.578 -32.662 1.00 36.06 236 LYS A C 1
ATOM 1906 O O . LYS A 1 236 ? 26.920 -18.579 -33.780 1.00 36.06 236 LYS A O 1
ATOM 1911 N N . ARG A 1 237 ? 26.995 -18.032 -31.595 1.00 33.50 237 ARG A N 1
ATOM 1912 C CA . ARG A 1 237 ? 28.425 -17.789 -31.562 1.00 33.50 237 ARG A CA 1
ATOM 1913 C C . ARG A 1 237 ? 29.012 -19.177 -31.699 1.00 33.50 237 ARG A C 1
ATOM 1915 O O . ARG A 1 237 ? 28.776 -20.028 -30.848 1.00 33.50 237 ARG A O 1
ATOM 1922 N N . HIS A 1 238 ? 29.644 -19.414 -32.841 1.00 34.69 238 HIS A N 1
ATOM 1923 C CA . HIS A 1 238 ? 30.567 -20.518 -32.968 1.00 34.69 238 HIS A CA 1
ATOM 1924 C C . HIS A 1 238 ? 31.526 -20.424 -31.788 1.00 34.69 238 HIS A C 1
ATOM 1926 O O . HIS A 1 238 ? 32.096 -19.359 -31.539 1.00 34.69 238 HIS A O 1
ATOM 1932 N N . ASP A 1 239 ? 31.618 -21.526 -31.055 1.00 39.41 239 ASP A N 1
ATOM 1933 C CA . ASP A 1 239 ? 32.642 -21.751 -30.055 1.00 39.41 239 ASP A CA 1
ATOM 1934 C C . ASP A 1 239 ? 33.994 -21.335 -30.633 1.00 39.41 239 ASP A C 1
ATOM 1936 O O . ASP A 1 239 ? 34.363 -21.795 -31.712 1.00 39.41 239 ASP A O 1
ATOM 1940 N N . ASN A 1 240 ? 34.677 -20.427 -29.941 1.00 33.84 240 ASN A N 1
ATOM 1941 C CA . ASN A 1 240 ? 36.128 -20.284 -29.947 1.00 33.84 240 ASN A CA 1
ATOM 1942 C C . ASN A 1 240 ? 36.522 -19.375 -28.775 1.00 33.84 240 ASN A C 1
ATOM 1944 O O . ASN A 1 240 ? 36.400 -18.154 -28.829 1.00 33.84 240 ASN A O 1
ATOM 1948 N N . ASP A 1 241 ? 36.864 -20.051 -27.681 1.00 33.94 241 ASP A N 1
ATOM 1949 C CA . ASP A 1 241 ? 37.985 -19.796 -26.772 1.00 33.94 241 ASP A CA 1
ATOM 1950 C C . ASP A 1 241 ? 38.602 -18.380 -26.749 1.00 33.94 241 ASP A C 1
ATOM 1952 O O . ASP A 1 241 ? 39.193 -17.938 -27.733 1.00 33.94 241 ASP A O 1
ATOM 1956 N N . ALA A 1 242 ? 38.501 -17.704 -25.594 1.00 31.66 242 ALA A N 1
ATOM 1957 C CA . ALA A 1 242 ? 39.647 -17.174 -24.836 1.00 31.66 242 ALA A CA 1
ATOM 1958 C C . ALA A 1 242 ? 39.216 -16.127 -23.781 1.00 31.66 242 ALA A C 1
ATOM 1960 O O . ALA A 1 242 ? 38.813 -15.014 -24.109 1.00 31.66 242 ALA A O 1
ATOM 1961 N N . SER A 1 243 ? 39.422 -16.491 -22.510 1.00 31.80 243 SER A N 1
ATOM 1962 C CA . SER A 1 243 ? 39.869 -15.633 -21.395 1.00 31.80 243 SER A CA 1
ATOM 1963 C C . SER A 1 243 ? 38.995 -14.449 -20.931 1.00 31.80 243 SER A C 1
ATOM 1965 O O . SER A 1 243 ? 39.050 -13.348 -21.476 1.00 31.80 243 SER A O 1
ATOM 1967 N N . GLU A 1 244 ? 38.309 -14.630 -19.795 1.00 31.47 244 GLU A N 1
ATOM 1968 C CA . GLU A 1 244 ? 37.848 -13.531 -18.928 1.00 31.47 244 GLU A CA 1
ATOM 1969 C C . GLU A 1 244 ? 39.046 -12.763 -18.325 1.00 31.47 244 GLU A C 1
ATOM 1971 O O . GLU A 1 244 ? 39.920 -13.386 -17.714 1.00 31.47 244 GLU A O 1
ATOM 1976 N N . PRO A 1 245 ? 39.102 -11.420 -18.415 1.00 30.47 245 PRO A N 1
ATOM 1977 C CA . PRO A 1 245 ? 40.026 -10.628 -17.614 1.00 30.47 245 PRO A CA 1
ATOM 1978 C C . PRO A 1 245 ? 39.436 -10.326 -16.218 1.00 30.47 245 PRO A C 1
ATOM 1980 O O . PRO A 1 245 ? 38.214 -10.294 -16.054 1.00 30.47 245 PRO A O 1
ATOM 1983 N N . PRO A 1 246 ? 40.269 -10.077 -15.187 1.00 30.88 246 PRO A N 1
ATOM 1984 C CA . PRO A 1 246 ? 39.804 -10.021 -13.806 1.00 30.88 246 PRO A CA 1
ATOM 1985 C C . PRO A 1 246 ? 39.044 -8.730 -13.487 1.00 30.88 246 PRO A C 1
ATOM 1987 O O . PRO A 1 246 ? 39.388 -7.645 -13.957 1.00 30.88 246 PRO A O 1
ATOM 1990 N N . LEU A 1 247 ? 38.071 -8.859 -12.581 1.00 34.16 247 LEU A N 1
ATOM 1991 C CA . LEU A 1 247 ? 37.327 -7.777 -11.934 1.00 34.16 247 LEU A CA 1
ATOM 1992 C C . LEU A 1 247 ? 38.267 -6.681 -11.394 1.00 34.16 247 LEU A C 1
ATOM 1994 O O . LEU A 1 247 ? 38.957 -6.870 -10.389 1.00 34.16 247 LEU A O 1
ATOM 1998 N N . GLN A 1 248 ? 38.260 -5.504 -12.022 1.00 35.09 248 GLN A N 1
ATOM 1999 C CA . GLN A 1 248 ? 38.890 -4.312 -11.458 1.00 35.09 248 GLN A CA 1
ATOM 2000 C C . GLN A 1 248 ? 38.011 -3.735 -10.339 1.00 35.09 248 GLN A C 1
ATOM 2002 O O . GLN A 1 248 ? 36.866 -3.334 -10.549 1.00 35.09 248 GLN A O 1
ATOM 2007 N N . LYS A 1 249 ? 38.583 -3.693 -9.129 1.00 38.00 249 LYS A N 1
ATOM 2008 C CA . LYS A 1 249 ? 38.064 -2.980 -7.953 1.00 38.00 249 LYS A CA 1
ATOM 2009 C C . LYS A 1 249 ? 37.717 -1.535 -8.329 1.00 38.00 249 LYS A C 1
ATOM 2011 O O . LYS A 1 249 ? 38.611 -0.775 -8.696 1.00 38.00 249 LYS A O 1
ATOM 2016 N N . ARG A 1 250 ? 36.452 -1.129 -8.177 1.00 38.03 250 ARG A N 1
ATOM 2017 C CA . ARG A 1 250 ? 36.088 0.295 -8.213 1.00 38.03 250 ARG A CA 1
ATOM 2018 C C . ARG A 1 250 ? 36.600 0.979 -6.942 1.00 38.03 250 ARG A C 1
ATOM 2020 O O . ARG A 1 250 ? 36.320 0.533 -5.831 1.00 38.03 250 ARG A O 1
ATOM 2027 N N . GLN A 1 251 ? 37.391 2.031 -7.142 1.00 31.53 251 GLN A N 1
ATOM 2028 C CA . GLN A 1 251 ? 37.849 2.969 -6.119 1.00 31.53 251 GLN A CA 1
ATOM 2029 C C . GLN A 1 251 ? 36.655 3.616 -5.407 1.00 31.53 251 GLN A C 1
ATOM 2031 O O . GLN A 1 251 ? 35.674 3.994 -6.048 1.00 31.53 251 GLN A O 1
ATOM 2036 N N . LYS A 1 252 ? 36.768 3.762 -4.082 1.00 33.44 252 LYS A N 1
ATOM 2037 C CA . LYS A 1 252 ? 35.917 4.651 -3.287 1.00 33.44 252 LYS A CA 1
ATOM 2038 C C . LYS A 1 252 ? 36.085 6.075 -3.813 1.00 33.44 252 LYS A C 1
ATOM 2040 O O . LYS A 1 252 ? 37.199 6.589 -3.818 1.00 33.44 252 LYS A O 1
ATOM 2045 N N . ILE A 1 253 ? 34.988 6.685 -4.241 1.00 31.80 253 ILE A N 1
ATOM 2046 C CA . ILE A 1 253 ? 34.886 8.136 -4.355 1.00 31.80 253 ILE A CA 1
ATOM 2047 C C . ILE A 1 253 ? 34.251 8.585 -3.044 1.00 31.80 253 ILE A C 1
ATOM 2049 O O . ILE A 1 253 ? 33.097 8.254 -2.773 1.00 31.80 253 ILE A O 1
ATOM 2053 N N . ASP A 1 254 ? 35.033 9.269 -2.214 1.00 32.31 254 ASP A N 1
ATOM 2054 C CA . ASP A 1 254 ? 34.517 9.980 -1.052 1.00 32.31 254 ASP A CA 1
ATOM 2055 C C . ASP A 1 254 ? 33.627 11.124 -1.559 1.00 32.31 254 ASP A C 1
ATOM 2057 O O . ASP A 1 254 ? 34.095 12.047 -2.227 1.00 32.31 254 ASP A O 1
ATOM 2061 N N . MET A 1 255 ? 32.323 11.040 -1.291 1.00 31.64 255 MET A N 1
ATOM 2062 C CA . MET A 1 255 ? 31.411 12.172 -1.440 1.00 31.64 255 MET A CA 1
ATOM 2063 C C . MET A 1 255 ? 31.443 12.980 -0.146 1.00 31.64 255 MET A C 1
ATOM 2065 O O . MET A 1 255 ? 30.818 12.604 0.846 1.00 31.64 255 MET A O 1
ATOM 2069 N N . GLU A 1 256 ? 32.146 14.109 -0.165 1.00 33.44 256 GLU A N 1
ATOM 2070 C CA . GLU A 1 256 ? 31.845 15.195 0.762 1.00 33.44 256 GLU A CA 1
ATOM 2071 C C . GLU A 1 256 ? 30.449 15.758 0.446 1.00 33.44 256 GLU A C 1
ATOM 2073 O O . GLU A 1 256 ? 30.122 16.065 -0.703 1.00 33.44 256 GLU A O 1
ATOM 2078 N N . LEU A 1 257 ? 29.614 15.880 1.483 1.00 29.38 257 LEU A N 1
ATOM 2079 C CA . LEU A 1 257 ? 28.312 16.546 1.424 1.00 29.38 257 LEU A CA 1
ATOM 2080 C C . LEU A 1 257 ? 28.474 18.020 1.007 1.00 29.38 257 LEU A C 1
ATOM 2082 O O . LEU A 1 257 ? 29.207 18.754 1.678 1.00 29.38 257 LEU A O 1
ATOM 2086 N N . PRO A 1 258 ? 27.696 18.535 0.038 1.00 32.47 258 PRO A N 1
ATOM 2087 C CA . PRO A 1 258 ? 27.540 19.971 -0.113 1.00 32.47 258 PRO A CA 1
ATOM 2088 C C . PRO A 1 258 ? 26.684 20.513 1.038 1.00 32.47 258 PRO A C 1
ATOM 2090 O O . PRO A 1 258 ? 25.523 20.142 1.219 1.00 32.47 258 PRO A O 1
ATOM 2093 N N . THR A 1 259 ? 27.261 21.421 1.819 1.00 29.89 259 THR A N 1
ATOM 2094 C CA . THR A 1 259 ? 26.544 22.218 2.815 1.00 29.89 259 THR A CA 1
ATOM 2095 C C . THR A 1 259 ? 25.567 23.169 2.117 1.00 29.89 259 THR A C 1
ATOM 2097 O O . THR A 1 259 ? 25.952 24.018 1.313 1.00 29.89 259 THR A O 1
ATOM 2100 N N . LEU A 1 260 ? 24.278 23.032 2.441 1.00 30.94 260 LEU A N 1
ATOM 2101 C CA . LEU A 1 260 ? 23.204 23.928 2.013 1.00 30.94 260 LEU A CA 1
ATOM 2102 C C . LEU A 1 260 ? 23.450 25.348 2.546 1.00 30.94 260 LEU A C 1
ATOM 2104 O O . LEU A 1 260 ? 23.229 25.635 3.725 1.00 30.94 260 LEU A O 1
ATOM 2108 N N . LYS A 1 261 ? 23.849 26.269 1.664 1.00 31.56 261 LYS A N 1
ATOM 2109 C CA . LYS A 1 261 ? 23.664 27.703 1.908 1.00 31.56 261 LYS A CA 1
ATOM 2110 C C . LYS A 1 261 ? 22.174 28.017 1.779 1.00 31.56 261 LYS A C 1
ATOM 2112 O O . LYS A 1 261 ? 21.615 27.957 0.689 1.00 31.56 261 LYS A O 1
ATOM 2117 N N . ARG A 1 262 ? 21.538 28.362 2.903 1.00 37.59 262 ARG A N 1
ATOM 2118 C CA . ARG A 1 262 ? 20.247 29.065 2.917 1.00 37.59 262 ARG A CA 1
ATOM 2119 C C . ARG A 1 262 ? 20.368 30.328 2.079 1.00 37.59 262 ARG A C 1
ATOM 2121 O O . ARG A 1 262 ? 21.266 31.119 2.363 1.00 37.59 262 ARG A O 1
ATOM 2128 N N . GLN A 1 263 ? 19.404 30.581 1.195 1.00 28.97 263 GLN A N 1
ATOM 2129 C CA . GLN A 1 263 ? 18.962 31.949 0.956 1.00 28.97 263 GLN A CA 1
ATOM 2130 C C . GLN A 1 263 ? 17.563 32.044 0.324 1.00 28.97 263 GLN A C 1
ATOM 2132 O O . GLN A 1 263 ? 17.243 31.356 -0.636 1.00 28.97 263 GLN A O 1
ATOM 2137 N N . HIS A 1 264 ? 16.816 32.980 0.912 1.00 31.64 264 HIS A N 1
ATOM 2138 C CA . HIS A 1 264 ? 15.572 33.643 0.521 1.00 31.64 264 HIS A CA 1
ATOM 2139 C C . HIS A 1 264 ? 14.200 33.057 0.924 1.00 31.64 264 HIS A C 1
ATOM 2141 O O . HIS A 1 264 ? 13.621 32.172 0.311 1.00 31.64 264 HIS A O 1
ATOM 2147 N N . SER A 1 265 ? 13.737 33.675 2.019 1.00 29.20 265 SER A N 1
ATOM 2148 C CA . SER A 1 265 ? 12.411 33.802 2.624 1.00 29.20 265 SER A CA 1
ATOM 2149 C C . SER A 1 265 ? 11.277 34.049 1.628 1.00 29.20 265 SER A C 1
ATOM 2151 O O . SER A 1 265 ? 11.387 34.937 0.788 1.00 29.20 265 SER A O 1
ATOM 2153 N N . PHE A 1 266 ? 10.172 33.324 1.806 1.00 29.56 266 PHE A N 1
ATOM 2154 C CA . PHE A 1 266 ? 8.869 33.603 1.200 1.00 29.56 266 PHE A CA 1
ATOM 2155 C C . PHE A 1 266 ? 8.132 34.611 2.101 1.00 29.56 266 PHE A C 1
ATOM 2157 O O . PHE A 1 266 ? 8.039 34.385 3.309 1.00 29.56 266 PHE A O 1
ATOM 2164 N N . ASP A 1 267 ? 7.705 35.746 1.547 1.00 32.00 267 ASP A N 1
ATOM 2165 C CA . ASP A 1 267 ? 7.006 36.824 2.262 1.00 32.00 267 ASP A CA 1
ATOM 2166 C C . ASP A 1 267 ? 5.490 36.542 2.288 1.00 32.00 267 ASP A C 1
ATOM 2168 O O . ASP A 1 267 ? 4.920 36.072 1.308 1.00 32.00 267 ASP A O 1
ATOM 2172 N N . LEU A 1 268 ? 4.839 36.788 3.425 1.00 30.42 268 LEU A N 1
ATOM 2173 C CA . LEU A 1 268 ? 3.450 36.400 3.725 1.00 30.42 268 LEU A CA 1
ATOM 2174 C C . LEU A 1 268 ? 2.410 37.465 3.318 1.00 30.42 268 LEU A C 1
ATOM 2176 O O . LEU A 1 268 ? 1.283 37.429 3.806 1.00 30.42 268 LEU A O 1
ATOM 2180 N N . ASN A 1 269 ? 2.768 38.405 2.439 1.00 32.59 269 ASN A N 1
ATOM 2181 C CA . ASN A 1 269 ? 1.909 39.535 2.056 1.00 32.59 269 ASN A CA 1
ATOM 2182 C C . ASN A 1 269 ? 1.569 39.625 0.557 1.00 32.59 269 ASN A C 1
ATOM 2184 O O . ASN A 1 269 ? 1.031 40.647 0.133 1.00 32.59 269 ASN A O 1
ATOM 2188 N N . ASP A 1 270 ? 1.827 38.590 -0.248 1.00 34.28 270 ASP A N 1
ATOM 2189 C CA . ASP A 1 270 ? 1.396 38.611 -1.652 1.00 34.28 270 ASP A CA 1
ATOM 2190 C C . ASP A 1 270 ? -0.121 38.347 -1.778 1.00 34.28 270 ASP A C 1
ATOM 2192 O O . ASP A 1 270 ? -0.621 37.340 -1.261 1.00 34.28 270 ASP A O 1
ATOM 2196 N N . PRO A 1 271 ? -0.887 39.231 -2.450 1.00 29.69 271 PRO A N 1
ATOM 2197 C CA . PRO A 1 271 ? -2.321 39.055 -2.627 1.00 29.69 271 PRO A CA 1
ATOM 2198 C C . PRO A 1 271 ? -2.622 37.935 -3.635 1.00 29.69 271 PRO A C 1
ATOM 2200 O O . PRO A 1 271 ? -1.989 37.821 -4.685 1.00 29.69 271 PRO A O 1
ATOM 2203 N N . LEU A 1 272 ? -3.617 37.109 -3.301 1.00 31.61 272 LEU A N 1
ATOM 2204 C CA . LEU A 1 272 ? -4.088 35.995 -4.128 1.00 31.61 272 LEU A CA 1
ATOM 2205 C C . LEU A 1 272 ? -4.647 36.496 -5.474 1.00 31.61 272 LEU A C 1
ATOM 2207 O O . LEU A 1 272 ? -5.383 37.485 -5.479 1.00 31.61 272 LEU A O 1
ATOM 2211 N N . PRO A 1 273 ? -4.367 35.811 -6.600 1.00 30.92 273 PRO A N 1
ATOM 2212 C CA . PRO A 1 273 ? -4.946 36.173 -7.886 1.00 30.92 273 PRO A CA 1
ATOM 2213 C C . PRO A 1 273 ? -6.464 35.947 -7.879 1.00 30.92 273 PRO A C 1
ATOM 2215 O O . PRO A 1 273 ? -6.956 34.887 -7.485 1.00 30.92 273 PRO A O 1
ATOM 2218 N N . GLU A 1 274 ? -7.184 36.984 -8.299 1.00 31.41 274 GLU A N 1
ATOM 2219 C CA . GLU A 1 274 ? -8.640 37.068 -8.331 1.00 31.41 274 GLU A CA 1
ATOM 2220 C C . GLU A 1 274 ? -9.266 36.017 -9.261 1.00 31.41 274 GLU A C 1
ATOM 2222 O O . GLU A 1 274 ? -8.784 35.728 -10.357 1.00 31.41 274 GLU A O 1
ATOM 2227 N N . THR A 1 275 ? -10.383 35.450 -8.811 1.00 36.03 275 THR A N 1
ATOM 2228 C CA . THR A 1 275 ? -11.255 34.577 -9.595 1.00 36.03 275 THR A CA 1
ATOM 2229 C C . THR A 1 275 ? -12.023 35.396 -10.632 1.00 36.03 275 THR A C 1
ATOM 2231 O O . THR A 1 275 ? -13.001 36.059 -10.281 1.00 36.03 275 THR A O 1
ATOM 2234 N N . GLU A 1 276 ? -11.662 35.304 -11.910 1.00 32.06 276 GLU A N 1
ATOM 2235 C CA . GLU A 1 276 ? -12.559 35.746 -12.981 1.00 32.06 276 GLU A CA 1
ATOM 2236 C C . GLU A 1 276 ? -13.625 34.679 -13.251 1.00 32.06 276 GLU A C 1
ATOM 2238 O O . GLU A 1 276 ? -13.454 33.710 -13.989 1.00 32.06 276 GLU A O 1
ATOM 2243 N N . SER A 1 277 ? -14.767 34.901 -12.607 1.00 39.38 277 SER A N 1
ATOM 2244 C CA . SER A 1 277 ? -16.080 34.527 -13.111 1.00 39.38 277 SER A CA 1
ATOM 2245 C C . SER A 1 277 ? -16.313 35.243 -14.446 1.00 39.38 277 SER A C 1
ATOM 2247 O O . SER A 1 277 ? -16.439 36.465 -14.456 1.00 39.38 277 SER A O 1
ATOM 2249 N N . ASN A 1 278 ? -16.481 34.498 -15.537 1.00 32.66 278 ASN A N 1
ATOM 2250 C CA . ASN A 1 278 ? -17.275 34.964 -16.671 1.00 32.66 278 ASN A CA 1
ATOM 2251 C C . ASN A 1 278 ? -18.198 33.842 -17.155 1.00 32.66 278 ASN A C 1
ATOM 2253 O O . ASN A 1 278 ? -17.797 32.895 -17.830 1.00 32.66 278 ASN A O 1
ATOM 2257 N N . LEU A 1 279 ? -19.455 33.971 -16.729 1.00 42.53 279 LEU A N 1
ATOM 2258 C CA . LEU A 1 279 ? -20.633 33.425 -17.384 1.00 42.53 279 LEU A CA 1
ATOM 2259 C C . LEU A 1 279 ? -20.736 34.019 -18.789 1.00 42.53 279 LEU A C 1
ATOM 2261 O O . LEU A 1 279 ? -20.802 35.237 -18.917 1.00 42.53 279 LEU A O 1
ATOM 2265 N N . ASP A 1 280 ? -20.872 33.169 -19.803 1.00 35.12 280 ASP A N 1
ATOM 2266 C CA . ASP A 1 280 ? -21.527 33.564 -21.048 1.00 35.12 280 ASP A CA 1
ATOM 2267 C C . ASP A 1 280 ? -22.349 32.382 -21.597 1.00 35.12 280 ASP A C 1
ATOM 2269 O O . ASP A 1 280 ? -21.823 31.371 -22.061 1.00 35.12 280 ASP A O 1
ATOM 2273 N N . LEU A 1 281 ? -23.673 32.494 -21.468 1.00 40.94 281 LEU A N 1
ATOM 2274 C CA . LEU A 1 281 ? -24.693 31.735 -22.204 1.00 40.94 281 LEU A CA 1
ATOM 2275 C C . LEU A 1 281 ? -25.485 32.774 -22.999 1.00 40.94 281 LEU A C 1
ATOM 2277 O O . LEU A 1 281 ? -25.896 33.769 -22.393 1.00 40.94 281 LEU A O 1
ATOM 2281 N N . PRO A 1 282 ? -25.756 32.570 -24.304 1.00 39.47 282 PRO A N 1
ATOM 2282 C CA . PRO A 1 282 ? -27.128 32.208 -24.737 1.00 39.47 282 PRO A CA 1
ATOM 2283 C C . PRO A 1 282 ? -27.192 31.508 -26.134 1.00 39.47 282 PRO A C 1
ATOM 2285 O O . PRO A 1 282 ? -26.142 31.241 -26.715 1.00 39.47 282 PRO A O 1
ATOM 2288 N N . PRO A 1 283 ? -28.379 31.264 -26.753 1.00 46.62 283 PRO A N 1
ATOM 2289 C CA . PRO A 1 283 ? -29.749 31.202 -26.230 1.00 46.62 283 PRO A CA 1
ATOM 2290 C C . PRO A 1 283 ? -30.412 29.817 -26.414 1.00 46.62 283 PRO A C 1
ATOM 2292 O O . PRO A 1 283 ? -29.974 28.966 -27.183 1.00 46.62 283 PRO A O 1
ATOM 2295 N N . ARG A 1 284 ? -31.536 29.620 -25.717 1.00 43.97 284 ARG A N 1
ATOM 2296 C CA . ARG A 1 284 ? -32.516 28.569 -26.022 1.00 43.97 284 ARG A CA 1
ATOM 2297 C C . ARG A 1 284 ? -33.324 28.972 -27.256 1.00 43.97 284 ARG A C 1
ATOM 2299 O O . ARG A 1 284 ? -33.882 30.067 -27.264 1.00 43.97 284 ARG A O 1
ATOM 2306 N N . GLU A 1 285 ? -33.447 28.071 -28.222 1.00 50.03 285 GLU A N 1
ATOM 2307 C CA . GLU A 1 285 ? -34.524 28.108 -29.213 1.00 50.03 285 GLU A CA 1
ATOM 2308 C C . GLU A 1 285 ? -35.623 27.108 -28.827 1.00 50.03 285 GLU A C 1
ATOM 2310 O O . GLU A 1 285 ? -35.352 26.081 -28.198 1.00 50.03 285 GLU A O 1
ATOM 2315 N N . ASN A 1 286 ? -36.855 27.524 -29.129 1.00 52.16 286 ASN A N 1
ATOM 2316 C CA . ASN A 1 286 ? -38.141 26.917 -28.781 1.00 52.16 286 ASN A CA 1
ATOM 2317 C C . ASN A 1 286 ? -38.382 25.548 -29.419 1.00 52.16 286 ASN A C 1
ATOM 2319 O O . ASN A 1 286 ? -37.985 25.369 -30.591 1.00 52.16 286 ASN A O 1
#

Secondary structure (DSSP, 8-state):
-HHHHHHHHHHTTS-HHHHHHHHHHHTTSTTTHHHHHHHHHHHHHHHHHTT--HHHHHHHTTTTSSSS-GGGSHHHHHHHHHHHHHTTT-HHHHHHHHHHHHHHH--HHHHHHHHHHHTTSHHHHHHHHHHHHHHHHHHHHTT--HHHHHHHTTTTS--S-GGG-HHHHHHHHHHHHH-SSHHHHHHHHHHHHHTT--SHHHHHHHHHHHTTSGGGHHHHHHHHHHHHT-S------------PPP-PPPPP---PPPP--------TTPPPPP------------

Organism: NCBI:txid542832